Protein 7WJH (pdb70)

Secondary structure (DSSP, 8-state):
---HHHHHHHHHHHHHHHTT--GGGT-SPPP---S-TTSHHHHHHHHHHHHHHHHHHHHHHH------TTTHHHHHHHHHHHHHTT---HHHHHHHHHHHHHHHHHHHHTT-THHHHHHHHHHHHHIIIIIHHHHHHTTHHHHHHHHH-/-HHHHHHHHHHHHHHHH---SPP--

InterPro domains:
  IPR002475 Bcl2-like [PS50062] (90-190)
  IPR003093 Apoptosis regulator, Bcl-2 protein, BH4 [PF02180] (1-26)
  IPR003093 Apoptosis regulator, Bcl-2 protein, BH4 [PS50063] (5-24)
  IPR003093 Apoptosis regulator, Bcl-2 protein, BH4 [SM00265] (1-27)
  IPR004725 Apoptosis regulator, Bcl-2/ BclX [TIGR00865] (1-233)
  IPR013279 Apoptosis regulator, Bcl-X [PR01864] (1-16)
  IPR013279 Apoptosis regulator, Bcl-X [PR01864] (17-32)
  IPR013279 Apoptosis regulator, Bcl-X [PR01864] (80-96)
  IPR013279 Apoptosis regulator, Bcl-X [PR01864] (99-110)
  IPR013279 Apoptosis regulator, Bcl-X [PR01864] (118-129)
  IPR020717 Apoptosis regulator, Bcl-2, BH1 motif, conserved site [PS01080] (130-148)
  IPR020726 Apoptosis regulator, Bcl-2, BH2 motif, conserved site [PS01258] (181-192)
  IPR020728 Apoptosis regulator, Bcl-2, BH3 motif, conserved site [PS01259] (86-100)
  IPR020731 Apoptosis regulator, Bcl-2, BH4 motif, conserved site [PS01260] (4-24)
  IPR026298 Bcl-2 family [PR01862] (123-135)
  IPR026298 Bcl-2 family [PR01862] (136-164)
  IPR026298 Bcl-2 family [PR01862] (165-189)
  IPR026298 Bcl-2 family [PTHR11256] (2-211)
  IPR026298 Bcl-2 family [cd06845] (81-194)
  IPR036834 Bcl-2-like superfamily [G3DSA:1.10.437.10] (1-209)

Nearest PDB structures (foldseek):
  7wjh-assembly1_A  TM=1.007E+00  e=1.450E-22  Mus musculus
  4yj4-assembly1_A  TM=9.330E-01  e=4.863E-17  Mus musculus
  7xgf-assembly2_F  TM=9.303E-01  e=3.149E-16  Homo sapiens
  4qnq-assembly5_F  TM=9.295E-01  e=2.847E-16  Rattus norvegicus
  5vax-assembly2_B  TM=9.250E-01  e=3.243E-12  Homo sapiens

GO terms:
  GO:0043066 negative regulation of apoptotic process (P, IDA)
  GO:0005515 protein binding (F, IPI)
  GO:0043065 positive regulation of apoptotic process (P, IDA)
  GO:0031966 mitochondrial membrane (C, IDA)
  GO:0005739 mitochondrion (C, IDA)
  GO:0005741 mitochondrial outer membrane (C, IDA)
  GO:0005783 endoplasmic reticulum (C, IDA)
  GO:0005829 cytosol (C, IDA)
  GO:0016020 membrane (C, IDA)
  GO:0043524 negative regulation of neuron apoptotic process (P, IDA)
  GO:0009615 response to virus (P, IDA)
  GO:0046898 response to cycloheximide (P, IDA)
  GO:0008283 cell population proliferation (P, IDA)
  GO:0008284 positive regulation of cell population proliferation (P, IDA)
  GO:0071312 cellular response to alkaloid (P, IDA)
  GO:0001541 ovarian follicle development (P, IGI)
  GO:0001836 release of cytochrome c from mitochondria (P, IGI)
  GO:0043066 negative regulation of apoptotic process (P, IGI)
  GO:0043524 negative regulation of neuron apoptotic process (P, IGI)
  GO:0009566 fertilization (P, IGI)

Solvent-accessible surface area: 9286 Å² total; per-residue (Å²): 169,54,34,5,126,9,1,1,5,6,0,0,25,61,11,0,64,82,136,71,61,67,22,87,144,34,20,145,69,151,27,68,209,130,38,33,123,159,88,92,36,18,36,2,4,100,2,2,57,74,7,0,38,59,3,38,67,87,42,160,168,64,109,120,37,128,11,33,82,77,65,2,109,100,11,0,28,75,0,0,57,39,0,16,164,103,31,37,22,1,0,20,0,0,0,0,0,4,9,0,0,62,12,0,22,69,1,17,80,88,143,39,80,101,6,0,39,109,1,9,38,29,0,16,75,18,0,81,85,115,1,39,65,42,3,123,137,35,46,19,13,86,29,0,36,121,42,24,81,172,65,38,93,103,29,0,43,27,8,61,104,6,0,26,97,14,16,143,91,77,109,185,158,162

Sequence (174 aa):
SQSNRELVVDFLSYKLSQKGYSWSQFSDVEENRTEAPEETESAVKQALREAGDEFELRYRRAFQLHITPGTAYQSFEQVVNELFRDGVNWGRIVAFFSFGGALCVESVDKEMQVLVSRIASWMATYLNDHLEPWIQENGGWDTFVDLYGEIIHKLAMQLRHIGDNIDHRMVRED

Structure (mmCIF, N/CA/C/O backbone):
data_7WJH
#
_entry.id   7WJH
#
_cell.length_a   56.658
_cell.length_b   60.675
_cell.length_c   97.763
_cell.angle_alpha   90.00
_cell.angle_beta   90.00
_cell.angle_gamma   90.00
#
_symmetry.space_group_name_H-M   'C 2 2 21'
#
loop_
_entity.id
_entity.type
_entity.pdbx_description
1 polymer 'Bcl-2-like protein 1'
2 polymer 'Peroxisomal testis-specific protein 1'
3 non-polymer 'SULFATE ION'
4 non-polymer 'MAGNESIUM ION'
5 water water
#
loop_
_atom_site.group_PDB
_atom_site.id
_atom_site.type_symbol
_atom_site.label_atom_id
_atom_site.label_alt_id
_atom_site.label_comp_id
_atom_site.label_asym_id
_atom_site.label_entity_id
_atom_site.label_seq_id
_atom_site.pdbx_PDB_ins_code
_atom_site.Cartn_x
_atom_site.Cartn_y
_atom_site.Cartn_z
_atom_site.occupancy
_atom_site.B_iso_or_equiv
_atom_site.auth_seq_id
_atom_site.auth_comp_id
_atom_site.auth_asym_id
_atom_site.auth_atom_id
_atom_site.pdbx_PDB_model_num
ATOM 1 N N . SER A 1 5 ? -31.905 -3.229 -2.639 1.00 24.06 2 SER A N 1
ATOM 2 C CA . SER A 1 5 ? -30.663 -3.847 -2.180 1.00 21.70 2 SER A CA 1
ATOM 3 C C . SER A 1 5 ? -30.172 -3.212 -0.875 1.00 22.42 2 SER A C 1
ATOM 4 O O . SER A 1 5 ? -30.234 -1.995 -0.710 1.00 23.79 2 SER A O 1
ATOM 7 N N . GLN A 1 6 ? -29.671 -4.028 0.044 1.00 16.36 3 GLN A N 1
ATOM 8 C CA . GLN A 1 6 ? -29.287 -3.505 1.350 1.00 15.08 3 GLN A CA 1
ATOM 9 C C . GLN A 1 6 ? -27.916 -2.853 1.246 1.00 15.72 3 GLN A C 1
ATOM 10 O O . GLN A 1 6 ? -26.979 -3.451 0.705 1.00 16.79 3 GLN A O 1
ATOM 16 N N . SER A 1 7 ? -27.812 -1.625 1.754 1.00 12.15 4 SER A N 1
ATOM 17 C CA . SER A 1 7 ? -26.525 -0.947 1.864 1.00 11.19 4 SER A CA 1
ATOM 18 C C . SER A 1 7 ? -25.695 -1.533 3.001 1.00 11.48 4 SER A C 1
ATOM 19 O O . SER A 1 7 ? -26.144 -1.583 4.151 1.00 13.62 4 SER A O 1
ATOM 22 N N . ASN A 1 8 ? -24.466 -1.944 2.686 1.00 11.55 5 ASN A N 1
ATOM 23 C CA . ASN A 1 8 ? -23.570 -2.380 3.753 1.00 9.73 5 ASN A CA 1
ATOM 24 C C . ASN A 1 8 ? -22.974 -1.197 4.512 1.00 11.17 5 ASN A C 1
ATOM 25 O O . ASN A 1 8 ? -22.757 -1.284 5.731 1.00 12.15 5 ASN A O 1
ATOM 30 N N . ARG A 1 9 ? -22.692 -0.093 3.813 1.00 9.95 6 ARG A N 1
ATOM 31 C CA . ARG A 1 9 ? -22.339 1.166 4.475 1.00 10.16 6 ARG A CA 1
ATOM 32 C C . ARG A 1 9 ? -23.308 1.510 5.607 1.00 11.66 6 ARG A C 1
ATOM 33 O O . ARG A 1 9 ? -22.896 1.844 6.731 1.00 11.78 6 ARG A O 1
ATOM 41 N N . GLU A 1 10 ? -24.607 1.440 5.317 1.00 10.76 7 GLU A N 1
ATOM 42 C CA . GLU A 1 10 ? -25.606 1.850 6.289 1.00 11.10 7 GLU A CA 1
ATOM 43 C C . GLU A 1 10 ? -25.530 0.984 7.543 1.00 12.30 7 GLU A C 1
ATOM 44 O O . GLU A 1 10 ? -25.672 1.488 8.664 1.00 12.36 7 GLU A O 1
ATOM 50 N N . LEU A 1 11 ? -25.285 -0.320 7.371 1.00 9.41 8 LEU A N 1
ATOM 51 C CA . LEU A 1 11 ? -25.181 -1.204 8.529 1.00 12.06 8 LEU A CA 1
ATOM 52 C C . LEU A 1 11 ? -23.912 -0.927 9.325 1.00 13.95 8 LEU A C 1
ATOM 53 O O . LEU A 1 11 ? -23.937 -0.948 10.563 1.00 12.51 8 LEU A O 1
ATOM 58 N N . VAL A 1 12 ? -22.795 -0.663 8.635 1.00 11.02 9 VAL A N 1
ATOM 59 C CA . VAL A 1 12 ? -21.553 -0.318 9.334 1.00 11.83 9 VAL A CA 1
ATOM 60 C C . VAL A 1 12 ? -21.733 0.958 10.150 1.00 12.25 9 VAL A C 1
ATOM 61 O O . VAL A 1 12 ? -21.364 1.030 11.333 1.00 9.91 9 VAL A O 1
ATOM 65 N N . VAL A 1 13 ? -22.274 1.995 9.513 1.00 12.22 10 VAL A N 1
ATOM 66 C CA . VAL A 1 13 ? -22.464 3.270 10.198 1.00 10.13 10 VAL A CA 1
ATOM 67 C C . VAL A 1 13 ? -23.386 3.090 11.399 1.00 12.03 10 VAL A C 1
ATOM 68 O O . VAL A 1 13 ? -23.115 3.615 12.484 1.00 12.36 10 VAL A O 1
ATOM 72 N N . ASP A 1 14 ? -24.469 2.323 11.235 1.00 10.70 11 ASP A N 1
ATOM 73 C CA . ASP A 1 14 ? -25.407 2.136 12.339 1.00 11.49 11 ASP A CA 1
ATOM 74 C C . ASP A 1 14 ? -24.748 1.408 13.497 1.00 10.54 11 ASP A C 1
ATOM 75 O O . ASP A 1 14 ? -24.886 1.797 14.664 1.00 12.87 11 ASP A O 1
ATOM 80 N N . PHE A 1 15 ? -24.036 0.326 13.189 1.00 10.34 12 PHE A N 1
ATOM 81 C CA . PHE A 1 15 ? -23.437 -0.480 14.240 1.00 9.76 12 PHE A CA 1
ATOM 82 C C . PHE A 1 15 ? -22.346 0.298 14.961 1.00 10.57 12 PHE A C 1
ATOM 83 O O . PHE A 1 15 ? -22.278 0.293 16.200 1.00 10.67 12 PHE A O 1
ATOM 91 N N . LEU A 1 16 ? -21.463 0.964 14.202 1.00 10.52 13 LEU A N 1
ATOM 92 C CA . LEU A 1 16 ? -20.391 1.721 14.846 1.00 12.14 13 LEU A CA 1
ATOM 93 C C . LEU A 1 16 ? -20.953 2.914 15.616 1.00 10.41 13 LEU A C 1
ATOM 94 O O . LEU A 1 16 ? -20.433 3.274 16.682 1.00 12.91 13 LEU A O 1
ATOM 99 N N . SER A 1 17 ? -22.006 3.549 15.091 1.00 12.21 14 SER A N 1
ATOM 100 C CA . SER A 1 17 ? -22.683 4.609 15.841 1.00 14.19 14 SER A CA 1
ATOM 101 C C . SER A 1 17 ? -23.179 4.090 17.186 1.00 13.41 14 SER A C 1
ATOM 102 O O . SER A 1 17 ? -23.017 4.753 18.218 1.00 12.59 14 SER A O 1
ATOM 105 N N . TYR A 1 18 ? -23.771 2.895 17.185 1.00 11.81 15 TYR A N 1
ATOM 106 C CA . TYR A 1 18 ? -24.286 2.288 18.411 1.00 10.64 15 TYR A CA 1
ATOM 107 C C . TYR A 1 18 ? -23.160 2.015 19.400 1.00 14.48 15 TYR A C 1
ATOM 108 O O . TYR A 1 18 ? -23.246 2.386 20.576 1.00 14.27 15 TYR A O 1
ATOM 117 N N . LYS A 1 19 ? -22.082 1.371 18.934 1.00 12.31 16 LYS A N 1
ATOM 118 C CA . LYS A 1 19 ? -20.986 1.026 19.833 1.00 12.46 16 LYS A CA 1
ATOM 119 C C . LYS A 1 19 ? -20.296 2.266 20.376 1.00 14.62 16 LYS A C 1
ATOM 120 O O . LYS A 1 19 ? -19.895 2.299 21.548 1.00 16.46 16 LYS A O 1
ATOM 126 N N . LEU A 1 20 ? -20.128 3.289 19.538 1.00 11.79 17 LEU A N 1
ATOM 127 C CA . LEU A 1 20 ? -19.546 4.527 20.031 1.00 12.00 1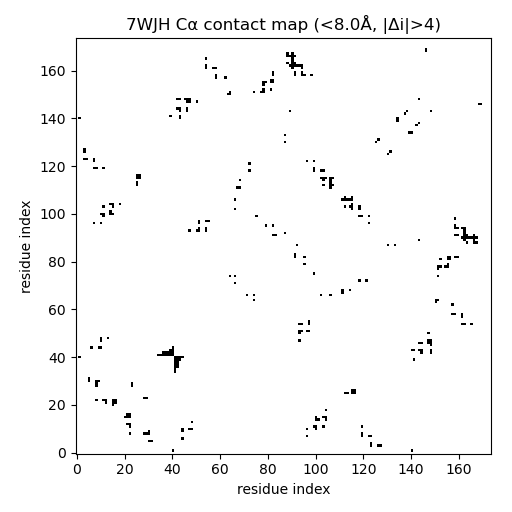7 LEU A CA 1
ATOM 128 C C . LEU A 1 20 ? -20.449 5.168 21.073 1.00 16.37 17 LEU A C 1
ATOM 129 O O . LEU A 1 20 ? -19.972 5.641 22.113 1.00 16.82 17 LEU A O 1
ATOM 134 N N . SER A 1 21 ? -21.761 5.176 20.817 1.00 15.35 18 SER A N 1
ATOM 135 C CA . SER A 1 21 ? -22.693 5.816 21.736 1.00 13.23 18 SER A CA 1
ATOM 136 C C . SER A 1 21 ? -22.706 5.124 23.091 1.00 17.69 18 SER A C 1
ATOM 137 O O . SER A 1 21 ? -22.893 5.785 24.123 1.00 17.64 18 SER A O 1
ATOM 140 N N . GLN A 1 22 ? -22.502 3.805 23.116 1.00 14.73 19 GLN A N 1
ATOM 141 C CA . GLN A 1 22 ? -22.457 3.088 24.388 1.00 19.41 19 GLN A CA 1
ATOM 142 C C . GLN A 1 22 ? -21.296 3.537 25.257 1.00 19.30 19 GLN A C 1
ATOM 143 O O . GLN A 1 22 ? -21.332 3.344 26.483 1.00 17.50 19 GLN A O 1
ATOM 149 N N . LYS A 1 23 ? -20.270 4.127 24.656 1.00 18.31 20 LYS A N 1
ATOM 150 C CA . LYS A 1 23 ? -19.125 4.644 25.392 1.00 18.15 20 LYS A CA 1
ATOM 151 C C . LYS A 1 23 ? -19.122 6.163 25.461 1.00 15.77 20 LYS A C 1
ATOM 152 O O . LYS A 1 23 ? -18.111 6.752 25.864 1.00 25.62 20 LYS A O 1
ATOM 158 N N . GLY A 1 24 ? -20.221 6.807 25.079 1.00 17.03 21 GLY A N 1
ATOM 159 C CA . GLY A 1 24 ? -20.371 8.241 25.216 1.00 18.98 21 GLY A CA 1
ATOM 160 C C . GLY A 1 24 ? -19.899 9.069 24.044 1.00 20.87 21 GLY A C 1
ATOM 161 O O . GLY A 1 24 ? -19.866 10.300 24.155 1.00 21.19 21 GLY A O 1
ATOM 162 N N . TYR A 1 25 ? -19.541 8.439 22.931 1.00 16.25 22 TYR A N 1
ATOM 163 C CA . TYR A 1 25 ? -19.056 9.117 21.738 1.00 17.11 22 TYR A CA 1
ATOM 164 C C . TYR A 1 25 ? -20.140 9.175 20.665 1.00 21.31 22 TYR A C 1
ATOM 165 O O . TYR A 1 25 ? -21.087 8.388 20.662 1.00 18.76 22 TYR A O 1
ATOM 174 N N . SER A 1 26 ? -19.982 10.108 19.731 1.00 17.64 23 SER A N 1
ATOM 175 C CA . SER A 1 26 ? -20.939 10.281 18.640 1.00 16.34 23 SER A CA 1
ATOM 176 C C . SER A 1 26 ? -20.256 10.074 17.297 1.00 13.63 23 SER A C 1
ATOM 177 O O . SER A 1 26 ? -19.254 10.729 17.002 1.00 13.32 23 SER A O 1
ATOM 180 N N . TRP A 1 27 ? -20.849 9.216 16.457 1.00 13.82 24 TRP A N 1
ATOM 181 C CA . TRP A 1 27 ? -20.307 8.966 15.125 1.00 15.64 24 TRP A CA 1
ATOM 182 C C . TRP A 1 27 ? -20.039 10.263 14.372 1.00 12.99 24 TRP A C 1
ATOM 183 O O . TRP A 1 27 ? -18.989 10.410 13.729 1.00 13.63 24 TRP A O 1
ATOM 194 N N . SER A 1 28 ? -20.963 11.225 14.466 1.00 16.36 25 SER A N 1
ATOM 195 C CA . SER A 1 28 ? -20.860 12.455 13.688 1.00 14.37 25 SER A CA 1
ATOM 196 C C . SER A 1 28 ? -19.622 13.261 14.037 1.00 15.35 25 SER A C 1
ATOM 197 O O . SER A 1 28 ? -19.221 14.129 13.252 1.00 14.94 25 SER A O 1
ATOM 200 N N . GLN A 1 29 ? -19.010 13.000 15.198 1.00 14.28 26 GLN A N 1
ATOM 201 C CA . GLN A 1 29 ? -17.747 13.643 15.537 1.00 15.42 26 GLN A CA 1
ATOM 202 C C . GLN A 1 29 ? -16.607 13.199 14.625 1.00 16.37 26 GLN A C 1
ATOM 203 O O . GLN A 1 29 ? -15.622 13.929 14.487 1.00 19.19 26 GLN A O 1
ATOM 209 N N . PHE A 1 30 ? -16.730 12.035 13.975 1.00 15.19 27 PHE A N 1
ATOM 210 C CA . PHE A 1 30 ? -15.608 11.400 13.295 1.00 14.13 27 PHE A CA 1
ATOM 211 C C . PHE A 1 30 ? -15.833 11.166 11.809 1.00 16.24 27 PHE A C 1
ATOM 212 O O . PHE A 1 30 ? -14.917 10.678 11.128 1.00 18.76 27 PHE A O 1
ATOM 220 N N . SER A 1 31 ? -17.011 11.491 11.291 1.00 15.88 28 SER A N 1
ATOM 221 C CA . SER A 1 31 ? -17.348 11.259 9.892 1.00 15.33 28 SER A CA 1
ATOM 222 C C . SER A 1 31 ? -18.511 12.166 9.530 1.00 18.14 28 SER A C 1
ATOM 223 O O . SER A 1 31 ? -19.352 12.479 10.376 1.00 18.44 28 SER A O 1
ATOM 226 N N . ASP A 1 32 ? -18.558 12.585 8.264 1.00 16.80 29 ASP A N 1
ATOM 227 C CA . ASP A 1 32 ? -19.700 13.333 7.773 1.00 18.26 29 ASP A CA 1
ATOM 228 C C . ASP A 1 32 ? -20.707 12.454 7.050 1.00 20.47 29 ASP A C 1
ATOM 229 O O . ASP A 1 32 ? -21.715 12.971 6.562 1.00 23.41 29 ASP A O 1
ATOM 234 N N . VAL A 1 33 ? -20.460 11.145 6.976 1.00 16.85 30 VAL A N 1
ATOM 235 C CA . VAL A 1 33 ? -21.457 10.225 6.443 1.00 14.95 30 VAL A CA 1
ATOM 236 C C . VAL A 1 33 ? -22.568 10.055 7.467 1.00 20.24 30 VAL A C 1
ATOM 237 O O . VAL A 1 33 ? -22.319 9.767 8.646 1.00 16.81 30 VAL A O 1
ATOM 241 N N . GLU A 1 34 ? -23.802 10.239 7.029 1.00 19.03 31 GLU A N 1
ATOM 242 C CA . GLU A 1 34 ? -24.925 10.110 7.936 1.00 20.86 31 GLU A CA 1
ATOM 243 C C . GLU A 1 34 ? -25.632 8.782 7.724 1.00 21.89 31 GLU A C 1
ATOM 244 O O . GLU A 1 34 ? -25.524 8.143 6.675 1.00 19.60 31 GLU A O 1
ATOM 250 N N . GLU A 1 35 ? -26.325 8.362 8.767 1.00 20.64 32 GLU A N 1
ATOM 251 C CA . GLU A 1 35 ? -27.182 7.198 8.753 1.00 21.74 32 GLU A CA 1
ATOM 252 C C . GLU A 1 35 ? -28.616 7.652 8.527 1.00 18.04 32 GLU A C 1
ATOM 253 O O . GLU A 1 35 ? -28.980 8.775 8.881 1.00 21.25 32 GLU A O 1
ATOM 259 N N . ASN A 1 36 ? -29.423 6.778 7.931 1.00 21.91 33 ASN A N 1
ATOM 260 C CA . ASN A 1 36 ? -30.863 7.014 7.841 1.00 23.84 33 ASN A CA 1
ATOM 261 C C . ASN A 1 36 ? -31.480 6.615 9.178 1.00 23.88 33 ASN A C 1
ATOM 262 O O . ASN A 1 36 ? -31.687 5.432 9.456 1.00 22.36 33 ASN A O 1
ATOM 267 N N . ARG A 1 37 ? -31.726 7.602 10.038 1.00 24.22 34 ARG A N 1
ATOM 268 C CA . ARG A 1 37 ? -32.243 7.352 11.375 1.00 25.12 34 ARG A CA 1
ATOM 269 C C . ARG A 1 37 ? -33.735 7.631 11.486 1.00 26.97 34 ARG A C 1
ATOM 270 O O . ARG A 1 37 ? -34.290 7.533 12.587 1.00 26.78 34 ARG A O 1
ATOM 278 N N . THR A 1 38 ? -34.392 7.977 10.376 1.00 25.74 35 THR A N 1
ATOM 279 C CA . THR A 1 38 ? -35.815 8.299 10.378 1.00 30.64 35 THR A CA 1
ATOM 280 C C . THR A 1 38 ? -36.689 7.184 9.817 1.00 34.78 35 THR A C 1
ATOM 281 O O . THR A 1 38 ? -37.919 7.276 9.913 1.00 27.37 35 THR A O 1
ATOM 285 N N . GLU A 1 39 ? -36.099 6.149 9.223 1.00 31.71 36 GLU A N 1
ATOM 286 C CA . GLU A 1 39 ? -36.901 5.105 8.600 1.00 28.64 36 GLU A CA 1
ATOM 287 C C . GLU A 1 39 ? -37.785 4.420 9.637 1.00 33.00 36 GLU A C 1
ATOM 288 O O . GLU A 1 39 ? -37.436 4.324 10.817 1.00 35.38 36 GLU A O 1
ATOM 294 N N . ALA A 1 40 ? -38.946 3.945 9.186 1.00 35.19 37 ALA A N 1
ATOM 295 C CA . ALA A 1 40 ? -39.921 3.364 10.096 1.00 34.82 37 ALA A CA 1
ATOM 296 C C . ALA A 1 40 ? -39.369 2.100 10.758 1.00 40.03 37 ALA A C 1
ATOM 297 O O . ALA A 1 40 ? -38.605 1.352 10.142 1.00 38.03 37 ALA A O 1
ATOM 299 N N . PRO A 1 41 ? -39.736 1.847 12.019 1.00 42.39 38 PRO A N 1
ATOM 300 C CA . PRO A 1 41 ? -39.308 0.599 12.674 1.00 45.31 38 PRO A CA 1
ATOM 301 C C . PRO A 1 41 ? -39.756 -0.647 11.941 1.00 42.59 38 PRO A C 1
ATOM 302 O O . PRO A 1 41 ? -39.080 -1.680 12.014 1.00 41.79 38 PRO A O 1
ATOM 306 N N . GLU A 1 42 ? -40.885 -0.574 11.235 1.00 47.05 39 GLU A N 1
ATOM 307 C CA . GLU A 1 42 ? -41.428 -1.692 10.475 1.00 43.06 39 GLU A CA 1
ATOM 308 C C . GLU A 1 42 ? -40.639 -1.986 9.207 1.00 38.71 39 GLU A C 1
ATOM 309 O O . GLU A 1 42 ? -40.881 -3.023 8.580 1.00 39.50 39 GLU A O 1
ATOM 315 N N . GLU A 1 43 ? -39.724 -1.106 8.804 1.00 36.54 40 GLU A N 1
ATOM 316 C CA . GLU A 1 43 ? -38.946 -1.342 7.593 1.00 39.73 40 GLU A CA 1
ATOM 317 C C . GLU A 1 43 ? -37.928 -2.454 7.825 1.00 30.14 40 GLU A C 1
ATOM 318 O O . GLU A 1 43 ? -37.425 -2.643 8.935 1.00 26.57 40 GLU A O 1
ATOM 324 N N . THR A 1 44 ? -37.616 -3.190 6.755 1.00 28.50 41 THR A N 1
ATOM 325 C CA . THR A 1 44 ? -36.702 -4.319 6.903 1.00 26.91 41 THR A CA 1
ATOM 326 C C . THR A 1 44 ? -35.312 -3.849 7.308 1.00 25.67 41 THR A C 1
ATOM 327 O O . THR A 1 44 ? -34.630 -4.515 8.096 1.00 23.95 41 THR A O 1
ATOM 331 N N . GLU A 1 45 ? -34.876 -2.701 6.785 1.00 22.72 42 GLU A N 1
ATOM 332 C CA . GLU A 1 45 ? -33.558 -2.191 7.144 1.00 20.16 42 GLU A CA 1
ATOM 333 C C . GLU A 1 45 ? -33.473 -1.870 8.630 1.00 21.78 42 GLU A C 1
ATOM 334 O O . GLU A 1 45 ? -32.452 -2.139 9.276 1.00 18.66 42 GLU A O 1
ATOM 340 N N . SER A 1 46 ? -34.533 -1.294 9.194 1.00 20.70 84 SER A N 1
ATOM 341 C CA . SER A 1 46 ? -34.529 -1.020 10.628 1.00 19.56 84 SER A CA 1
ATOM 342 C C . SER A 1 46 ? -34.439 -2.314 11.419 1.00 16.20 84 SER A C 1
ATOM 343 O O . SER A 1 46 ? -33.761 -2.377 12.450 1.00 16.98 84 SER A O 1
ATOM 346 N N . ALA A 1 47 ? -35.124 -3.359 10.940 1.00 17.76 85 ALA A N 1
ATOM 347 C CA . ALA A 1 47 ? -35.081 -4.656 11.599 1.00 17.26 85 ALA A CA 1
ATOM 348 C C . ALA A 1 47 ? -33.688 -5.270 11.522 1.00 15.25 85 ALA A C 1
ATOM 349 O O . ALA A 1 47 ? -33.217 -5.861 12.505 1.00 15.20 85 ALA A O 1
ATOM 351 N N . VAL A 1 48 ? -33.021 -5.144 10.365 1.00 16.10 86 VAL A N 1
ATOM 352 C CA . VAL A 1 48 ? -31.638 -5.612 10.241 1.00 12.92 86 VAL A CA 1
ATOM 353 C C . VAL A 1 48 ? -30.742 -4.875 11.224 1.00 13.16 86 VAL A C 1
ATOM 354 O O . VAL A 1 48 ? -29.939 -5.485 11.938 1.00 13.13 86 VAL A O 1
ATOM 358 N N . LYS A 1 49 ? -30.850 -3.544 11.260 1.00 12.63 87 LYS A N 1
ATOM 359 C CA . LYS A 1 49 ? -29.995 -2.763 12.150 1.00 12.13 87 LYS A CA 1
ATOM 360 C C . LYS A 1 49 ? -30.185 -3.182 13.596 1.00 13.11 87 LYS A C 1
ATOM 361 O O . LYS A 1 49 ? -29.212 -3.349 14.344 1.00 13.36 87 LYS A O 1
ATOM 367 N N . GLN A 1 50 ? -31.441 -3.357 14.008 1.00 12.84 88 GLN A N 1
ATOM 368 C CA . GLN A 1 50 ? -31.712 -3.713 15.398 1.00 15.91 88 GLN A CA 1
ATOM 369 C C . GLN A 1 50 ? -31.186 -5.100 15.719 1.00 14.66 88 GLN A C 1
ATOM 370 O O . GLN A 1 50 ? -30.586 -5.315 16.784 1.00 14.10 88 GLN A O 1
ATOM 376 N N . ALA A 1 51 ? -31.380 -6.045 14.797 1.00 14.07 89 ALA A N 1
ATOM 377 C CA . ALA A 1 51 ? -30.857 -7.392 14.995 1.00 13.07 89 ALA A CA 1
ATOM 378 C C . ALA A 1 51 ? -29.341 -7.383 15.114 1.00 16.14 89 ALA A C 1
ATOM 379 O O . ALA A 1 51 ? -28.775 -8.087 15.961 1.00 14.69 89 ALA A O 1
ATOM 381 N N . LEU A 1 52 ? -28.661 -6.576 14.293 1.00 13.77 90 LEU A N 1
ATOM 382 C CA . LEU A 1 52 ? -27.205 -6.531 14.369 1.00 14.29 90 LEU A CA 1
ATOM 383 C C . LEU A 1 52 ? -26.726 -5.864 15.665 1.00 11.98 90 LEU A C 1
ATOM 384 O O . LEU A 1 52 ? -25.756 -6.323 16.278 1.00 12.74 90 LEU A O 1
ATOM 389 N N . ARG A 1 53 ? -27.392 -4.793 16.108 1.00 10.98 91 ARG A N 1
ATOM 390 C CA . ARG A 1 53 ? -27.013 -4.162 17.373 1.00 13.23 91 ARG A CA 1
ATOM 391 C C . ARG A 1 53 ? -27.115 -5.161 18.516 1.00 12.75 91 ARG A C 1
ATOM 392 O O . ARG A 1 53 ? -26.188 -5.310 19.325 1.00 14.48 91 ARG A O 1
ATOM 400 N N . GLU A 1 54 ? -28.252 -5.850 18.608 1.00 14.56 92 GLU A N 1
ATOM 401 C CA . GLU A 1 54 ? -28.419 -6.781 19.716 1.00 15.62 92 GLU A CA 1
ATOM 402 C C . GLU A 1 54 ? -27.468 -7.965 19.584 1.00 15.01 92 GLU A C 1
ATOM 403 O O . GLU A 1 54 ? -26.927 -8.441 20.590 1.00 14.78 92 GLU A O 1
ATOM 409 N N . ALA A 1 55 ? -27.247 -8.459 18.359 1.00 13.47 93 ALA A N 1
ATOM 410 C CA . ALA A 1 55 ? -26.320 -9.584 18.205 1.00 11.43 93 ALA A CA 1
ATOM 411 C C . ALA A 1 55 ? -24.907 -9.190 18.618 1.00 14.33 93 ALA A C 1
ATOM 412 O O . ALA A 1 55 ? -24.186 -9.985 19.241 1.00 12.79 93 ALA A O 1
ATOM 414 N N . GLY A 1 56 ? -24.503 -7.952 18.305 1.00 12.53 94 GLY A N 1
ATOM 415 C CA . GLY A 1 56 ? -23.212 -7.467 18.773 1.00 13.89 94 GLY A CA 1
ATOM 416 C C . GLY A 1 56 ? -23.110 -7.427 20.290 1.00 12.72 94 GLY A C 1
ATOM 417 O O . GLY A 1 56 ? -22.107 -7.848 20.870 1.00 11.94 94 GLY A O 1
ATOM 418 N N . ASP A 1 57 ? -24.148 -6.913 20.953 1.00 11.66 95 ASP A N 1
ATOM 419 C CA . ASP A 1 57 ? -24.162 -6.907 22.415 1.00 14.36 95 ASP A CA 1
ATOM 420 C C . ASP A 1 57 ? -24.013 -8.321 22.964 1.00 14.23 95 ASP A C 1
ATOM 421 O O . ASP A 1 57 ? -23.204 -8.569 23.868 1.00 14.43 95 ASP A O 1
ATOM 426 N N . GLU A 1 58 ? -24.757 -9.275 22.391 1.00 14.38 96 GLU A N 1
ATOM 427 C CA . GLU A 1 58 ? -24.705 -10.646 22.894 1.00 17.11 96 GLU A CA 1
ATOM 428 C C . GLU A 1 58 ? -23.354 -11.2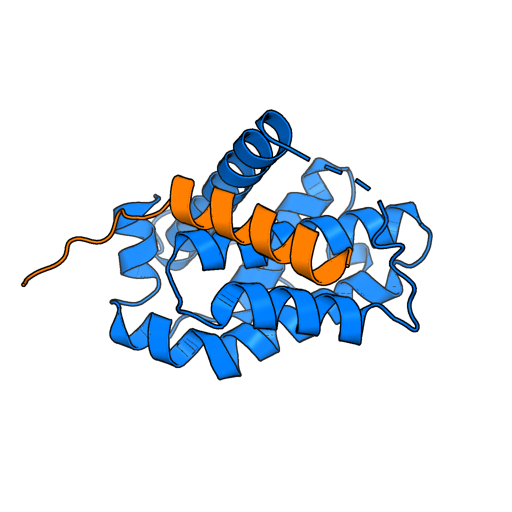93 22.598 1.00 15.37 96 GLU A C 1
ATOM 429 O O . GLU A 1 58 ? -22.806 -12.016 23.442 1.00 15.31 96 GLU A O 1
ATOM 435 N N . PHE A 1 59 ? -22.792 -11.024 21.418 1.00 14.13 97 PHE A N 1
ATOM 436 C CA . PHE A 1 59 ? -21.460 -11.524 21.084 1.00 11.41 97 PHE A CA 1
ATOM 437 C C . PHE A 1 59 ? -20.425 -11.014 22.078 1.00 14.63 97 PHE A C 1
ATOM 438 O O . PHE A 1 59 ? -19.597 -11.783 22.591 1.00 14.37 97 PHE A O 1
ATOM 446 N N . GLU A 1 60 ? -20.437 -9.703 22.339 1.00 12.11 98 GLU A N 1
ATOM 447 C CA . GLU A 1 60 ? -19.445 -9.106 23.224 1.00 16.10 98 GLU A CA 1
ATOM 448 C C . GLU A 1 60 ? -19.566 -9.642 24.644 1.00 17.06 98 GLU A C 1
ATOM 449 O O . GLU A 1 60 ? -18.550 -9.886 25.306 1.00 16.39 98 GLU A O 1
ATOM 455 N N . LEU A 1 61 ? -20.797 -9.874 25.112 1.00 15.58 99 LEU A N 1
ATOM 456 C CA . LEU A 1 61 ? -20.990 -10.486 26.426 1.00 16.81 99 LEU A CA 1
ATOM 457 C C . LEU A 1 61 ? -20.385 -11.883 26.476 1.00 15.32 99 LEU A C 1
ATOM 458 O O . LEU A 1 61 ? -19.663 -12.228 27.419 1.00 18.08 99 LEU A O 1
ATOM 463 N N . ARG A 1 62 ? -20.674 -12.704 25.469 1.00 17.15 100 ARG A N 1
ATOM 464 C CA . ARG A 1 62 ? -20.163 -14.069 25.490 1.00 15.15 100 ARG A CA 1
ATOM 465 C C . ARG A 1 62 ? -18.655 -14.097 25.307 1.00 18.34 100 ARG A C 1
ATOM 466 O O . ARG A 1 62 ? -17.972 -14.938 25.909 1.00 14.59 100 ARG A O 1
ATOM 474 N N . TYR A 1 63 ? -18.121 -13.176 24.503 1.00 12.63 101 TYR A N 1
ATOM 475 C CA . TYR A 1 63 ? -16.676 -13.105 24.331 1.00 15.88 101 TYR A CA 1
ATOM 476 C C . TYR A 1 63 ? -15.999 -12.757 25.648 1.00 17.76 101 TYR A C 1
ATOM 477 O O . TYR A 1 63 ? -15.000 -13.379 26.032 1.00 18.05 101 TYR A O 1
ATOM 486 N N . ARG A 1 64 ? -16.543 -11.764 26.356 1.00 15.38 102 ARG A N 1
ATOM 487 C CA . ARG A 1 64 ? -15.976 -11.346 27.637 1.00 19.01 102 ARG A CA 1
ATOM 488 C C . ARG A 1 64 ? -15.984 -12.476 28.658 1.00 18.43 102 ARG A C 1
ATOM 489 O O . ARG A 1 64 ? -15.080 -12.549 29.499 1.00 22.40 102 ARG A O 1
ATOM 497 N N . ARG A 1 65 ? -16.991 -13.355 28.621 1.00 15.75 103 ARG A N 1
ATOM 498 C CA . ARG A 1 65 ? -17.048 -14.433 29.606 1.00 20.10 103 ARG A CA 1
ATOM 499 C C . ARG A 1 65 ? -15.939 -15.454 29.392 1.00 27.00 103 ARG A C 1
ATOM 500 O O . ARG A 1 65 ? -15.439 -16.044 30.358 1.00 23.18 103 ARG A O 1
ATOM 508 N N . ALA A 1 66 ? -15.572 -15.707 28.139 1.00 17.56 104 ALA A N 1
ATOM 509 C CA . ALA A 1 66 ? -14.590 -16.735 27.823 1.00 19.78 104 ALA A CA 1
ATOM 510 C C . ALA A 1 66 ? -13.172 -16.196 27.721 1.00 23.02 104 ALA A C 1
ATOM 511 O O . ALA A 1 66 ? -12.221 -16.917 28.052 1.00 24.12 104 ALA A O 1
ATOM 513 N N . PHE A 1 67 ? -13.005 -14.954 27.275 1.00 19.92 105 PHE A N 1
ATOM 514 C CA . PHE A 1 67 ? -11.682 -14.413 26.984 1.00 17.99 105 PHE A CA 1
ATOM 515 C C . PHE A 1 67 ? -11.474 -13.041 27.605 1.00 22.51 105 PHE A C 1
ATOM 516 O O . PHE A 1 67 ? -10.328 -12.571 27.671 1.00 35.19 105 PHE A O 1
ATOM 524 N N . GLN A 1 73 ? -2.766 -6.219 23.807 1.00 42.89 111 GLN A N 1
ATOM 525 C CA . GLN A 1 73 ? -1.854 -7.111 23.098 1.00 47.58 111 GLN A CA 1
ATOM 526 C C . GLN A 1 73 ? -1.790 -6.765 21.615 1.00 46.86 111 GLN A C 1
ATOM 527 O O . GLN A 1 73 ? -0.711 -6.746 21.020 1.00 50.79 111 GLN A O 1
ATOM 529 N N . LEU A 1 74 ? -2.956 -6.491 21.021 1.00 47.07 112 LEU A N 1
ATOM 530 C CA . LEU A 1 74 ? -2.997 -6.136 19.607 1.00 40.85 112 LEU A CA 1
ATOM 531 C C . LEU A 1 74 ? -2.226 -4.851 19.334 1.00 38.87 112 LEU A C 1
ATOM 532 O O . LEU A 1 74 ? -1.613 -4.711 18.269 1.00 41.95 112 LEU A O 1
ATOM 537 N N . HIS A 1 75 ? -2.226 -3.924 20.292 1.00 43.87 113 HIS A N 1
ATOM 538 C CA . HIS A 1 75 ? -1.518 -2.647 20.209 1.00 45.05 113 HIS A CA 1
ATOM 539 C C . HIS A 1 75 ? -1.761 -1.971 18.859 1.00 34.04 113 HIS A C 1
ATOM 540 O O . HIS A 1 75 ? -0.862 -1.817 18.031 1.00 37.24 113 HIS A O 1
ATOM 547 N N . ILE A 1 76 ? -3.022 -1.588 18.653 1.00 29.13 114 ILE A N 1
ATOM 548 C CA . ILE A 1 76 ? -3.374 -0.892 17.423 1.00 25.94 114 ILE A CA 1
ATOM 549 C C . ILE A 1 76 ? -2.611 0.420 17.360 1.00 23.74 114 ILE A C 1
ATOM 550 O O . ILE A 1 76 ? -2.493 1.148 18.357 1.00 24.22 114 ILE A O 1
ATOM 555 N N . THR A 1 77 ? -2.042 0.697 16.198 1.00 20.66 115 THR A N 1
ATOM 556 C CA . THR A 1 77 ? -1.407 1.959 15.869 1.00 19.47 115 THR A CA 1
ATOM 557 C C . THR A 1 77 ? -1.877 2.354 14.487 1.00 20.49 115 THR A C 1
ATOM 558 O O . THR A 1 77 ? -2.281 1.496 13.700 1.00 19.06 115 THR A O 1
ATOM 562 N N . PRO A 1 78 ? -1.842 3.642 14.154 1.00 21.33 116 PRO A N 1
ATOM 563 C CA . PRO A 1 78 ? -2.259 4.045 12.805 1.00 17.84 116 PRO A CA 1
ATOM 564 C C . PRO A 1 78 ? -1.430 3.404 11.707 1.00 20.78 116 PRO A C 1
ATOM 565 O O . PRO A 1 78 ? -1.957 3.170 10.611 1.00 20.38 116 PRO A O 1
ATOM 569 N N . GLY A 1 79 ? -0.162 3.076 11.983 1.00 19.96 117 GLY A N 1
ATOM 570 C CA . GLY A 1 79 ? 0.686 2.433 11.000 1.00 23.00 117 GLY A CA 1
ATOM 571 C C . GLY A 1 79 ? 0.471 0.943 10.849 1.00 23.81 117 GLY A C 1
ATOM 572 O O . GLY A 1 79 ? 0.871 0.381 9.825 1.00 25.14 117 GLY A O 1
ATOM 573 N N . THR A 1 80 ? -0.146 0.288 11.836 1.00 17.83 118 THR A N 1
ATOM 574 C CA . THR A 1 80 ? -0.375 -1.148 11.767 1.00 20.22 118 THR A CA 1
ATOM 575 C C . THR A 1 80 ? -1.847 -1.527 11.707 1.00 21.26 118 THR A C 1
ATOM 576 O O . THR A 1 80 ? -2.148 -2.704 11.497 1.00 17.43 118 THR A O 1
ATOM 580 N N . ALA A 1 81 ? -2.760 -0.563 11.843 1.00 19.80 119 ALA A N 1
ATOM 581 C CA . ALA A 1 81 ? -4.177 -0.885 12.024 1.00 15.28 119 ALA A CA 1
ATOM 582 C C . ALA A 1 81 ? -4.764 -1.613 10.816 1.00 16.52 119 ALA A C 1
ATOM 583 O O . ALA A 1 81 ? -5.545 -2.559 10.981 1.00 15.73 119 ALA A O 1
ATOM 585 N N . TYR A 1 82 ? -4.419 -1.178 9.594 1.00 14.74 120 TYR A N 1
ATOM 586 C CA . TYR A 1 82 ? -4.974 -1.814 8.397 1.00 17.09 120 TYR A CA 1
ATOM 587 C C . TYR A 1 82 ? -4.573 -3.285 8.306 1.00 16.92 120 TYR A C 1
ATOM 588 O O . TYR A 1 82 ? -5.428 -4.161 8.120 1.00 16.94 120 TYR A O 1
ATOM 597 N N . GLN A 1 83 ? -3.274 -3.585 8.442 1.00 17.11 121 GLN A N 1
ATOM 598 C CA . GLN A 1 83 ? -2.835 -4.978 8.394 1.00 17.36 121 GLN A CA 1
ATOM 599 C C . GLN A 1 83 ? -3.413 -5.803 9.535 1.00 16.59 121 GLN A C 1
ATOM 600 O O . GLN A 1 83 ? -3.777 -6.967 9.337 1.00 18.94 121 GLN A O 1
ATOM 606 N N . SER A 1 84 ? -3.453 -5.248 10.749 1.00 17.02 122 SER A N 1
ATOM 607 C CA . SER A 1 84 ? -4.021 -5.999 11.865 1.00 19.68 122 SER A CA 1
ATOM 608 C C . SER A 1 84 ? -5.502 -6.279 11.639 1.00 17.40 122 SER A C 1
ATOM 609 O O . SER A 1 84 ? -5.975 -7.395 11.888 1.00 17.36 122 SER A O 1
ATOM 612 N N . PHE A 1 85 ? -6.253 -5.279 11.168 1.00 15.43 123 PHE A N 1
ATOM 613 C CA . PHE A 1 85 ? -7.660 -5.508 10.853 1.00 15.62 123 PHE A CA 1
ATOM 614 C C . PHE A 1 85 ? -7.815 -6.555 9.756 1.00 15.24 123 PHE A C 1
ATOM 615 O O . PHE A 1 85 ? -8.579 -7.515 9.901 1.00 14.53 123 PHE A O 1
ATOM 623 N N . GLU A 1 86 ? -7.111 -6.376 8.631 1.00 14.02 124 GLU A N 1
ATOM 624 C CA . GLU A 1 86 ? -7.318 -7.286 7.509 1.00 14.73 124 GLU A CA 1
ATOM 625 C C . GLU A 1 86 ? -6.850 -8.704 7.829 1.00 14.96 124 GLU A C 1
ATOM 626 O O . GLU A 1 86 ? -7.492 -9.678 7.417 1.00 15.86 124 GLU A O 1
ATOM 632 N N . GLN A 1 87 ? -5.742 -8.850 8.562 1.00 14.17 125 GLN A N 1
ATOM 633 C CA . GLN A 1 87 ? -5.259 -10.196 8.861 1.00 13.63 125 GLN A CA 1
ATOM 634 C C . GLN A 1 87 ? -6.190 -10.937 9.822 1.00 14.88 125 GLN A C 1
ATOM 635 O O . GLN A 1 87 ? -6.437 -12.135 9.645 1.00 15.01 125 GLN A O 1
ATOM 641 N N . VAL A 1 88 ? -6.721 -10.250 10.836 1.00 13.23 126 VAL A N 1
ATOM 642 C CA . VAL A 1 88 ? -7.681 -10.901 11.730 1.00 16.97 126 VAL A CA 1
ATOM 643 C C . VAL A 1 88 ? -8.923 -11.309 10.947 1.00 13.26 126 VAL A C 1
ATOM 644 O O . VAL A 1 88 ? -9.399 -12.448 11.045 1.00 15.11 126 VAL A O 1
ATOM 648 N N . VAL A 1 89 ? -9.448 -10.392 10.132 1.00 14.80 127 VAL A N 1
ATOM 649 C CA . VAL A 1 89 ? -10.653 -10.693 9.361 1.00 13.91 127 VAL A CA 1
ATOM 650 C C . VAL A 1 89 ? -10.394 -11.828 8.371 1.00 14.89 127 VAL A C 1
ATOM 651 O O . VAL A 1 89 ? -11.233 -12.725 8.198 1.00 14.21 127 VAL A O 1
ATOM 655 N N . ASN A 1 90 ? -9.226 -11.826 7.719 1.00 14.08 128 ASN A N 1
ATOM 656 C CA . ASN A 1 90 ? -8.902 -12.927 6.809 1.00 18.74 128 ASN A CA 1
ATOM 657 C C . ASN A 1 90 ? -8.900 -14.272 7.532 1.00 15.92 128 ASN A C 1
ATOM 658 O O . ASN A 1 90 ? -9.450 -15.257 7.022 1.00 17.93 128 ASN A O 1
ATOM 663 N N . GLU A 1 91 ? -8.275 -14.341 8.712 1.00 14.81 129 GLU A N 1
ATOM 664 C CA . GLU A 1 91 ? -8.251 -15.603 9.454 1.00 15.78 129 GLU A CA 1
ATOM 665 C C . GLU A 1 91 ? -9.641 -15.980 9.948 1.00 16.04 129 GLU A C 1
ATOM 666 O O . GLU A 1 91 ? -10.013 -17.161 9.941 1.00 16.69 129 GLU A O 1
ATOM 672 N N . LEU A 1 92 ? -10.421 -14.987 10.386 1.00 16.77 130 LEU A N 1
ATOM 673 C CA . LEU A 1 92 ? -11.795 -15.236 10.812 1.00 14.69 130 LEU A CA 1
ATOM 674 C C . LEU A 1 92 ? -12.598 -15.987 9.754 1.00 15.04 130 LEU A C 1
ATOM 675 O O . LEU A 1 92 ? -13.341 -16.922 10.072 1.00 15.34 130 LEU A O 1
ATOM 680 N N . PHE A 1 93 ? -12.475 -15.590 8.485 1.00 13.55 131 PHE A N 1
ATOM 681 C CA . PHE A 1 93 ? -13.325 -16.141 7.438 1.00 13.80 131 PHE A CA 1
ATOM 682 C C . PHE A 1 93 ? -12.633 -17.167 6.555 1.00 17.29 131 PHE A C 1
ATOM 683 O O . PHE A 1 93 ? -13.246 -17.634 5.585 1.00 17.65 131 PHE A O 1
ATOM 691 N N . ARG A 1 94 ? -11.393 -17.542 6.866 1.00 17.47 132 ARG A N 1
ATOM 692 C CA . ARG A 1 94 ? -10.622 -18.334 5.912 1.00 21.40 132 ARG A CA 1
ATOM 693 C C . ARG A 1 94 ? -11.241 -19.706 5.664 1.00 20.14 132 ARG A C 1
ATOM 694 O O . ARG A 1 94 ? -11.228 -20.195 4.527 1.00 21.43 132 ARG A O 1
ATOM 702 N N . ASP A 1 95 ? -11.767 -20.365 6.692 1.00 18.28 133 ASP A N 1
ATOM 703 C CA . ASP A 1 95 ? -12.359 -21.676 6.465 1.00 21.18 133 ASP A CA 1
ATOM 704 C C . ASP A 1 95 ? -13.882 -21.626 6.350 1.00 22.06 133 ASP A C 1
ATOM 705 O O . ASP A 1 95 ? -14.525 -22.678 6.341 1.00 23.80 133 ASP A O 1
ATOM 710 N N . GLY A 1 96 ? -14.465 -20.445 6.216 1.00 19.17 134 GLY A N 1
ATOM 711 C CA . GLY A 1 96 ? -15.879 -20.342 5.898 1.00 20.99 134 GLY A CA 1
ATOM 712 C C . GLY A 1 96 ? -16.498 -19.091 6.487 1.00 19.38 134 GLY A C 1
ATOM 713 O O . GLY A 1 96 ? -15.907 -18.398 7.311 1.00 18.25 134 GLY A O 1
ATOM 714 N N . VAL A 1 97 ? -17.723 -18.821 6.038 1.00 14.48 135 VAL A N 1
ATOM 715 C CA . VAL A 1 97 ? -18.543 -17.706 6.500 1.00 15.19 135 VAL A CA 1
ATOM 716 C C . VAL A 1 97 ? -19.787 -18.269 7.170 1.00 17.00 135 VAL A C 1
ATOM 717 O O . VAL A 1 97 ? -20.369 -19.256 6.700 1.00 18.78 135 VAL A O 1
ATOM 721 N N . ASN A 1 98 ? -20.204 -17.638 8.263 1.00 15.98 136 ASN A N 1
ATOM 722 C CA . ASN A 1 98 ? -21.553 -17.830 8.768 1.00 13.54 136 ASN A CA 1
ATOM 723 C C . ASN A 1 98 ? -21.962 -16.530 9.436 1.00 13.04 136 ASN A C 1
ATOM 724 O O . ASN A 1 98 ? -21.141 -15.629 9.621 1.00 13.60 136 ASN A O 1
ATOM 729 N N . TRP A 1 99 ? -23.244 -16.434 9.807 1.00 16.05 137 TRP A N 1
ATOM 730 C CA . TRP A 1 99 ? -23.733 -15.163 10.330 1.00 14.88 137 TRP A CA 1
ATOM 731 C C . TRP A 1 99 ? -23.056 -14.799 11.642 1.00 12.17 137 TRP A C 1
ATOM 732 O O . TRP A 1 99 ? -22.849 -13.613 11.908 1.00 13.67 137 TRP A O 1
ATOM 743 N N . GLY A 1 100 ? -22.732 -15.796 12.479 1.00 13.87 138 GLY A N 1
ATOM 744 C CA . GLY A 1 100 ? -22.070 -15.503 13.747 1.00 15.14 138 GLY A CA 1
ATOM 745 C C . GLY A 1 100 ? -20.693 -14.905 13.542 1.00 11.50 138 GLY A C 1
ATOM 746 O O . GLY A 1 100 ? -20.281 -13.991 14.268 1.00 12.69 138 GLY A O 1
ATOM 747 N N . ARG A 1 101 ? -19.962 -15.406 12.542 1.00 12.94 139 ARG A N 1
ATOM 748 C CA . ARG A 1 101 ? -18.677 -14.807 12.214 1.00 13.17 139 ARG A CA 1
ATOM 749 C C . ARG A 1 101 ? -18.842 -13.406 11.637 1.00 11.70 139 ARG A C 1
ATOM 750 O O . ARG A 1 101 ? -17.980 -12.546 11.853 1.00 11.41 139 ARG A O 1
ATOM 758 N N . ILE A 1 102 ? -19.939 -13.148 10.928 1.00 10.75 140 ILE A N 1
ATOM 759 C CA . ILE A 1 102 ? -20.194 -11.783 10.480 1.00 11.56 140 ILE A CA 1
ATOM 760 C C . ILE A 1 102 ? -20.461 -10.872 11.674 1.00 12.84 140 ILE A C 1
ATOM 761 O O . ILE A 1 102 ? -19.970 -9.736 11.732 1.00 11.40 140 ILE A O 1
ATOM 766 N N . VAL A 1 103 ? -21.205 -11.358 12.669 1.00 13.26 141 VAL A N 1
ATOM 767 C CA . VAL A 1 103 ? -21.396 -10.551 13.873 1.00 12.34 141 VAL A CA 1
ATOM 768 C C . VAL A 1 103 ? -20.059 -10.276 14.554 1.00 10.65 141 VAL A C 1
ATOM 769 O O . VAL A 1 103 ? -19.791 -9.158 14.999 1.00 11.80 141 VAL A O 1
ATOM 773 N N . ALA A 1 104 ? -19.196 -11.289 14.634 1.00 10.74 142 ALA A N 1
ATOM 774 C CA . ALA A 1 104 ? -17.869 -11.102 15.210 1.00 11.79 142 ALA A CA 1
ATOM 775 C C . ALA A 1 104 ? -17.081 -10.020 14.480 1.00 11.13 142 ALA A C 1
ATOM 776 O O . ALA A 1 104 ? -16.366 -9.223 15.105 1.00 13.14 142 ALA A O 1
ATOM 778 N N . PHE A 1 105 ? -17.175 -10.0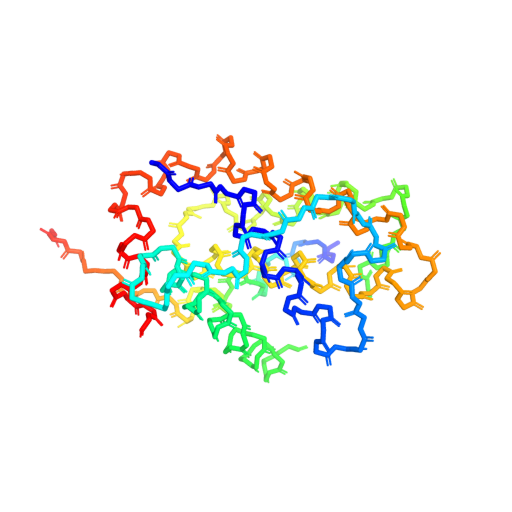13 13.152 1.00 11.16 143 PHE A N 1
ATOM 779 C CA . PHE A 1 105 ? -16.525 -9.003 12.319 1.00 10.93 143 PHE A CA 1
ATOM 780 C C . PHE A 1 105 ? -17.010 -7.597 12.678 1.00 12.00 143 PHE A C 1
ATOM 781 O O . PHE A 1 105 ? -16.202 -6.684 12.889 1.00 11.42 143 PHE A O 1
ATOM 789 N N . PHE A 1 106 ? -18.327 -7.413 12.805 1.00 11.49 144 PHE A N 1
ATOM 790 C CA . PHE A 1 106 ? -18.854 -6.124 13.259 1.00 12.15 144 PHE A CA 1
ATOM 791 C C . PHE A 1 106 ? -18.355 -5.764 14.665 1.00 13.63 144 PHE A C 1
ATOM 792 O O . PHE A 1 106 ? -17.918 -4.629 14.905 1.00 11.62 144 PHE A O 1
ATOM 800 N N . SER A 1 107 ? -18.436 -6.707 15.617 1.00 10.05 145 SER A N 1
ATOM 801 C CA . SER A 1 107 ? -18.018 -6.391 16.985 1.00 10.22 145 SER A CA 1
ATOM 802 C C . SER A 1 107 ? -16.534 -6.043 17.049 1.00 11.23 145 SER A C 1
ATOM 803 O O . SER A 1 107 ? -16.127 -5.160 17.815 1.00 11.52 145 SER A O 1
ATOM 806 N N . PHE A 1 108 ? -15.714 -6.745 16.270 1.00 10.19 146 PHE A N 1
ATOM 807 C CA . PHE A 1 108 ? -14.288 -6.442 16.191 1.00 10.75 146 PHE A CA 1
ATOM 808 C C . PHE A 1 108 ? -14.063 -5.019 15.694 1.00 12.61 146 PHE A C 1
ATOM 809 O O . PHE A 1 108 ? -13.307 -4.252 16.297 1.00 12.97 146 PHE A O 1
ATOM 817 N N . GLY A 1 109 ? -14.713 -4.649 14.583 1.00 12.80 147 GLY A N 1
ATOM 818 C CA . GLY A 1 109 ? -14.592 -3.286 14.097 1.00 13.14 147 GLY A CA 1
ATOM 819 C C . GLY A 1 109 ? -15.046 -2.270 15.129 1.00 12.70 147 GLY A C 1
ATOM 820 O O . GLY A 1 109 ? -14.404 -1.232 15.321 1.00 13.24 147 GLY A O 1
ATOM 821 N N . GLY A 1 110 ? -16.161 -2.553 15.803 1.00 10.93 148 GLY A N 1
ATOM 822 C CA . GLY A 1 110 ? -16.645 -1.628 16.818 1.00 12.16 148 GLY A CA 1
ATOM 823 C C . GLY A 1 110 ? -15.644 -1.449 17.939 1.00 15.70 148 GLY A C 1
ATOM 824 O O . GLY A 1 110 ? -15.420 -0.332 18.412 1.00 13.71 148 GLY A O 1
ATOM 825 N N . ALA A 1 111 ? -15.008 -2.546 18.356 1.00 12.66 149 ALA A N 1
ATOM 826 C CA . ALA A 1 111 ? -14.024 -2.489 19.432 1.00 15.11 149 ALA A CA 1
ATOM 827 C C . ALA A 1 111 ? -12.812 -1.663 19.026 1.00 14.61 149 ALA A C 1
ATOM 828 O O . ALA A 1 111 ? -12.278 -0.891 19.835 1.00 15.56 149 ALA A O 1
ATOM 830 N N . LEU A 1 112 ? -12.351 -1.834 17.782 1.00 13.03 150 LEU A N 1
ATOM 831 C CA . LEU A 1 112 ? -11.232 -1.047 17.278 1.00 12.67 150 LEU A CA 1
ATOM 832 C C . LEU A 1 112 ? -11.566 0.435 17.254 1.00 13.68 150 LEU A C 1
ATOM 833 O O . LEU A 1 112 ? -10.719 1.265 17.594 1.00 15.13 150 LEU A O 1
ATOM 838 N N . CYS A 1 113 ? -12.792 0.786 16.839 1.00 12.91 151 CYS A N 1
ATOM 839 C CA . CYS A 1 113 ? -13.195 2.192 16.788 1.00 13.30 151 CYS A CA 1
ATOM 840 C C . CYS A 1 113 ? -13.208 2.829 18.171 1.00 14.08 151 CYS A C 1
ATOM 841 O O . CYS A 1 113 ? -12.675 3.930 18.363 1.00 14.16 151 CYS A O 1
ATOM 844 N N . VAL A 1 114 ? -13.863 2.170 19.133 1.00 13.03 152 VAL A N 1
ATOM 845 C CA . VAL A 1 114 ? -13.933 2.707 20.490 1.00 14.97 152 VAL A CA 1
ATOM 846 C C . VAL A 1 114 ? -12.533 2.904 21.041 1.00 19.10 152 VAL A C 1
ATOM 847 O O . VAL A 1 114 ? -12.204 3.961 21.591 1.00 18.07 152 VAL A O 1
ATOM 851 N N . GLU A 1 115 ? -11.685 1.886 20.877 1.00 14.18 153 GLU A N 1
ATOM 852 C CA . GLU A 1 115 ? -10.314 1.959 21.365 1.00 20.18 153 GLU A CA 1
ATOM 853 C C . GLU A 1 115 ? -9.552 3.09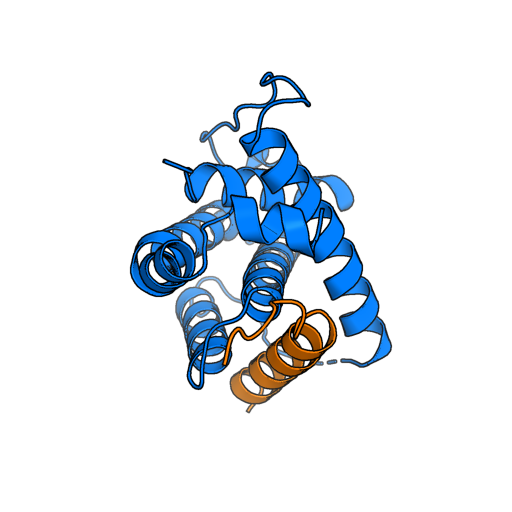5 20.699 1.00 21.75 153 GLU A C 1
ATOM 854 O O . GLU A 1 115 ? -8.754 3.782 21.351 1.00 20.49 153 GLU A O 1
ATOM 860 N N . SER A 1 116 ? -9.798 3.319 19.400 1.00 18.44 154 SER A N 1
ATOM 861 C CA . SER A 1 116 ? -9.103 4.377 18.675 1.00 16.61 154 SER A CA 1
ATOM 862 C C . SER A 1 116 ? -9.435 5.758 19.227 1.00 21.11 154 SER A C 1
ATOM 863 O O . SER A 1 116 ? -8.565 6.636 19.281 1.00 23.56 154 SER A O 1
ATOM 866 N N . VAL A 1 117 ? -10.690 5.982 19.624 1.00 18.36 155 VAL A N 1
ATOM 867 C CA . VAL A 1 117 ? -11.041 7.275 20.204 1.00 17.07 155 VAL A CA 1
ATOM 868 C C . VAL A 1 117 ? -10.401 7.431 21.575 1.00 20.52 155 VAL A C 1
ATOM 869 O O . VAL A 1 117 ? -9.894 8.505 21.917 1.00 21.34 155 VAL A O 1
ATOM 873 N N . ASP A 1 118 ? -10.428 6.366 22.380 1.00 18.78 156 ASP A N 1
ATOM 874 C CA . ASP A 1 118 ? -9.817 6.397 23.707 1.00 22.39 156 ASP A CA 1
ATOM 875 C C . ASP A 1 118 ? -8.332 6.727 23.644 1.00 22.96 156 ASP A C 1
ATOM 876 O O . ASP A 1 118 ? -7.806 7.390 24.544 1.00 26.67 156 ASP A O 1
ATOM 881 N N . LYS A 1 119 ? -7.636 6.268 22.604 1.00 22.24 157 LYS A N 1
ATOM 882 C CA . LYS A 1 119 ? -6.188 6.402 22.515 1.00 23.41 157 LYS A CA 1
ATOM 883 C C . LYS A 1 119 ? -5.746 7.545 21.612 1.00 21.91 157 LYS A C 1
ATOM 884 O O . LYS A 1 119 ? -4.606 7.535 21.128 1.00 23.75 157 LYS A O 1
ATOM 890 N N . GLU A 1 120 ? -6.624 8.514 21.350 1.00 21.15 158 GLU A N 1
ATOM 891 C CA . GLU A 1 120 ? -6.264 9.714 20.598 1.00 23.49 158 GLU A CA 1
ATOM 892 C C . GLU A 1 120 ? -5.864 9.389 19.164 1.00 26.83 158 GLU A C 1
ATOM 893 O O . GLU A 1 120 ? -5.064 10.101 18.559 1.00 27.20 158 GLU A O 1
ATOM 899 N N . MET A 1 121 ? -6.404 8.301 18.622 1.00 18.74 159 MET A N 1
ATOM 900 C CA . MET A 1 121 ? -6.206 7.918 17.229 1.00 19.19 159 MET A CA 1
ATOM 901 C C . MET A 1 121 ? -7.532 7.947 16.484 1.00 18.95 159 MET A C 1
ATOM 902 O O . MET A 1 121 ? -7.798 7.083 15.646 1.00 19.44 159 MET A O 1
ATOM 907 N N . GLN A 1 122 ? -8.386 8.930 16.794 1.00 15.77 160 GLN A N 1
ATOM 908 C CA . GLN A 1 122 ? -9.752 8.900 16.284 1.00 20.24 160 GLN A CA 1
ATOM 909 C C . GLN A 1 122 ? -9.842 9.033 14.764 1.00 18.24 160 GLN A C 1
ATOM 910 O O . GLN A 1 122 ? -10.909 8.747 14.212 1.00 16.40 160 GLN A O 1
ATOM 916 N N . VAL A 1 123 ? -8.762 9.422 14.071 1.00 16.04 161 VAL A N 1
ATOM 917 C CA . VAL A 1 123 ? -8.763 9.378 12.604 1.00 19.41 161 VAL A CA 1
ATOM 918 C C . VAL A 1 123 ? -9.077 7.970 12.103 1.00 16.45 161 VAL A C 1
ATOM 919 O O . VAL A 1 123 ? -9.605 7.792 10.992 1.00 16.81 161 VAL A O 1
ATOM 923 N N . LEU A 1 124 ? -8.781 6.949 12.911 1.00 13.80 162 LEU A N 1
ATOM 924 C CA . LEU A 1 124 ? -9.033 5.570 12.510 1.00 12.88 162 LEU A CA 1
ATOM 925 C C . LEU A 1 124 ? -10.512 5.217 12.453 1.00 13.97 162 LEU A C 1
ATOM 926 O O . LEU A 1 124 ? -10.852 4.214 11.824 1.00 13.64 162 LEU A O 1
ATOM 931 N N . VAL A 1 125 ? -11.395 5.989 13.094 1.00 14.15 163 VAL A N 1
ATOM 932 C CA . VAL A 1 125 ? -12.804 5.591 13.137 1.00 12.58 163 VAL A CA 1
ATOM 933 C C . VAL A 1 125 ? -13.379 5.522 11.727 1.00 13.57 163 VAL A C 1
ATOM 934 O O . VAL A 1 125 ? -13.957 4.502 11.317 1.00 12.05 163 VAL A O 1
ATOM 938 N N . SER A 1 126 ? -13.214 6.599 10.954 1.00 12.62 164 SER A N 1
ATOM 939 C CA . SER A 1 126 ? -13.732 6.571 9.591 1.00 13.50 164 SER A CA 1
ATOM 940 C C . SER A 1 126 ? -12.979 5.573 8.723 1.00 12.91 164 SER A C 1
ATOM 941 O O . SER A 1 126 ? -13.566 5.020 7.792 1.00 12.79 164 SER A O 1
ATOM 944 N N . ARG A 1 127 ? -11.703 5.300 9.024 1.00 13.60 165 ARG A N 1
ATOM 945 C CA . ARG A 1 127 ? -10.954 4.361 8.193 1.00 11.72 165 ARG A CA 1
ATOM 946 C C . ARG A 1 127 ? -11.354 2.916 8.477 1.00 12.38 165 ARG A C 1
ATOM 947 O O . ARG A 1 127 ? -11.506 2.129 7.536 1.00 12.44 165 ARG A O 1
ATOM 955 N N . ILE A 1 128 ? -11.540 2.553 9.756 1.00 11.53 166 ILE A N 1
ATOM 956 C CA . ILE A 1 128 ? -12.057 1.224 10.087 1.00 10.87 166 ILE A CA 1
ATOM 957 C C . ILE A 1 128 ?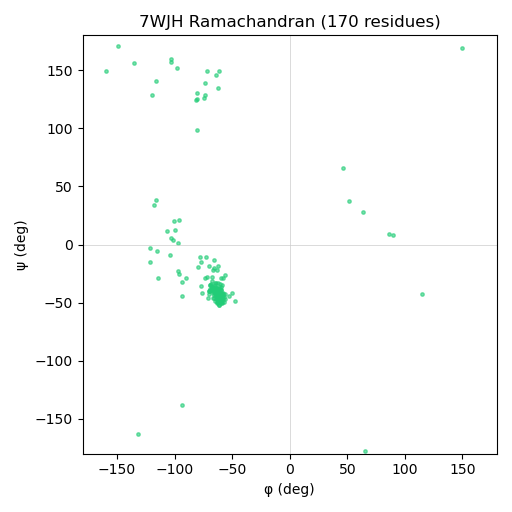 -13.417 1.017 9.439 1.00 11.13 166 ILE A C 1
ATOM 958 O O . ILE A 1 128 ? -13.698 -0.046 8.868 1.00 10.67 166 ILE A O 1
ATOM 963 N N . ALA A 1 129 ? -14.272 2.041 9.491 1.00 9.64 167 ALA A N 1
ATOM 964 C CA . ALA A 1 129 ? -15.589 1.928 8.875 1.00 11.80 167 ALA A CA 1
ATOM 965 C C . ALA A 1 129 ? -15.471 1.667 7.380 1.00 12.73 167 ALA A C 1
ATOM 966 O O . ALA A 1 129 ? -16.189 0.821 6.828 1.00 10.56 167 ALA A O 1
ATOM 968 N N . SER A 1 130 ? -14.555 2.378 6.718 1.00 9.34 168 SER A N 1
ATOM 969 C CA . SER A 1 130 ? -14.288 2.147 5.300 1.00 10.94 168 SER A CA 1
ATOM 970 C C . SER A 1 130 ? -13.851 0.713 5.044 1.00 11.64 168 SER A C 1
ATOM 971 O O . SER A 1 130 ? -14.376 0.044 4.143 1.00 10.97 168 SER A O 1
ATOM 974 N N . TRP A 1 131 ? -12.864 0.228 5.813 1.00 9.29 169 TRP A N 1
ATOM 975 C CA . TRP A 1 131 ? -12.357 -1.124 5.609 1.00 10.97 169 TRP A CA 1
ATOM 976 C C . TRP A 1 131 ? -13.464 -2.152 5.800 1.00 11.89 169 TRP A C 1
ATOM 977 O O . TRP A 1 131 ? -13.545 -3.143 5.063 1.00 11.87 169 TRP A O 1
ATOM 988 N N . MET A 1 132 ? -14.335 -1.926 6.784 1.00 9.30 170 MET A N 1
ATOM 989 C CA . MET A 1 132 ? -15.436 -2.853 7.017 1.00 8.75 170 MET A CA 1
ATOM 990 C C . MET A 1 132 ? -16.401 -2.872 5.838 1.00 11.63 170 MET A C 1
ATOM 991 O O . MET A 1 132 ? -16.791 -3.945 5.355 1.00 11.87 170 MET A O 1
ATOM 996 N N . ALA A 1 133 ? -16.812 -1.694 5.363 1.00 10.17 171 ALA A N 1
ATOM 997 C CA . ALA A 1 133 ? -17.756 -1.660 4.242 1.00 9.14 171 ALA A CA 1
ATOM 998 C C . ALA A 1 133 ? -17.144 -2.267 2.987 1.00 11.10 171 ALA A C 1
ATOM 999 O O . ALA A 1 133 ? -17.819 -2.991 2.247 1.00 10.47 171 ALA A O 1
ATOM 1001 N N . THR A 1 134 ? -15.856 -2.004 2.749 1.00 10.35 172 THR A N 1
ATOM 1002 C CA . THR A 1 134 ? -15.197 -2.577 1.580 1.00 8.93 172 THR A CA 1
ATOM 1003 C C . THR A 1 134 ? -15.140 -4.096 1.682 1.00 10.27 172 THR A C 1
ATOM 1004 O O . THR A 1 134 ? -15.436 -4.804 0.708 1.00 11.26 172 THR A O 1
ATOM 1008 N N . TYR A 1 135 ? -14.795 -4.617 2.863 1.00 10.14 173 TYR A N 1
ATOM 1009 C CA . TYR A 1 135 ? -14.748 -6.065 3.036 1.00 11.50 173 TYR A CA 1
ATOM 1010 C C . TYR A 1 135 ? -16.132 -6.681 2.845 1.00 13.08 173 TYR A C 1
ATOM 1011 O O . TYR A 1 135 ? -16.278 -7.727 2.189 1.00 11.23 173 TYR A O 1
ATOM 1020 N N . LEU A 1 136 ? -17.161 -6.053 3.423 1.00 10.87 174 LEU A N 1
ATOM 1021 C CA . LEU A 1 136 ? -18.526 -6.522 3.211 1.00 10.48 174 LEU A CA 1
ATOM 1022 C C . LEU A 1 136 ? -18.876 -6.543 1.724 1.00 11.51 174 LEU A C 1
ATOM 1023 O O . LEU A 1 136 ? -19.369 -7.546 1.204 1.00 11.06 174 LEU A O 1
ATOM 1028 N N . ASN A 1 137 ? -18.614 -5.444 1.022 1.00 10.77 175 ASN A N 1
ATOM 1029 C CA . ASN A 1 137 ? -19.068 -5.330 -0.365 1.00 11.67 175 ASN A CA 1
ATOM 1030 C C . ASN A 1 137 ? -18.286 -6.228 -1.308 1.00 12.04 175 ASN A C 1
ATOM 1031 O O . ASN A 1 137 ? -18.826 -6.665 -2.334 1.00 15.37 175 ASN A O 1
ATOM 1036 N N . ASP A 1 138 ? -17.025 -6.529 -0.984 1.00 13.84 176 ASP A N 1
ATOM 1037 C CA . ASP A 1 138 ? -16.180 -7.325 -1.870 1.00 12.34 176 ASP A CA 1
ATOM 1038 C C . ASP A 1 138 ? -16.208 -8.806 -1.538 1.00 15.52 176 ASP A C 1
ATOM 1039 O O . ASP A 1 138 ? -16.247 -9.649 -2.444 1.00 18.88 176 ASP A O 1
ATOM 1044 N N . HIS A 1 139 ? -16.128 -9.142 -0.253 1.00 13.34 177 HIS A N 1
ATOM 1045 C CA . HIS A 1 139 ? -15.805 -10.492 0.170 1.00 12.16 177 HIS A CA 1
ATOM 1046 C C . HIS A 1 139 ? -16.924 -11.199 0.907 1.00 15.31 177 HIS A C 1
ATOM 1047 O O . HIS A 1 139 ? -16.993 -12.430 0.851 1.00 21.81 177 HIS A O 1
ATOM 1054 N N . LEU A 1 140 ? -17.799 -10.472 1.602 1.00 12.16 178 LEU A N 1
ATOM 1055 C CA . LEU A 1 140 ? -18.911 -11.135 2.272 1.00 11.18 178 LEU A CA 1
ATOM 1056 C C . LEU A 1 140 ? -20.201 -11.121 1.464 1.00 15.01 178 LEU A C 1
ATOM 1057 O O . LEU A 1 140 ? -21.047 -12.005 1.654 1.00 14.82 178 LEU A O 1
ATOM 1062 N N . GLU A 1 141 ? -20.368 -10.149 0.570 1.00 13.24 179 GLU A N 1
ATOM 1063 C CA . GLU A 1 141 ? -21.641 -10.007 -0.128 1.00 14.55 179 GLU A CA 1
ATOM 1064 C C . GLU A 1 141 ? -22.018 -11.230 -0.954 1.00 11.93 179 GLU A C 1
ATOM 1065 O O . GLU A 1 141 ? -23.216 -11.579 -0.965 1.00 12.39 179 GLU A O 1
ATOM 1071 N N . PRO A 1 142 ? -21.114 -11.934 -1.645 1.00 12.96 180 PRO A N 1
ATOM 1072 C CA . PRO A 1 142 ? -21.576 -13.130 -2.371 1.00 13.71 180 PRO A CA 1
ATOM 1073 C C . PRO A 1 142 ? -22.204 -14.155 -1.447 1.00 14.91 180 PRO A C 1
ATOM 1074 O O . PRO A 1 142 ? -23.296 -14.661 -1.739 1.00 15.29 180 PRO A O 1
ATOM 1078 N N . TRP A 1 143 ? -21.563 -14.428 -0.307 1.00 13.03 181 TRP A N 1
ATOM 1079 C CA . TRP A 1 143 ? -22.140 -15.362 0.657 1.00 13.75 181 TRP A CA 1
ATOM 1080 C C . TRP A 1 143 ? -23.483 -14.859 1.176 1.00 15.86 181 TRP A C 1
ATOM 1081 O O . TRP A 1 143 ? -24.443 -15.630 1.297 1.00 15.33 181 TRP A O 1
ATOM 1092 N N . ILE A 1 144 ? -23.561 -13.568 1.516 1.00 13.49 182 ILE A N 1
ATOM 1093 C CA . ILE A 1 144 ? -24.803 -12.994 2.030 1.00 12.20 182 ILE A CA 1
ATOM 1094 C C . ILE A 1 144 ? -25.939 -13.223 1.040 1.00 16.52 182 ILE A C 1
ATOM 1095 O O . ILE A 1 144 ? -27.033 -13.673 1.414 1.00 15.81 182 ILE A O 1
ATOM 1100 N N . GLN A 1 145 ? -25.682 -12.940 -0.246 1.00 14.77 183 GLN A N 1
ATOM 1101 C CA . GLN A 1 145 ? -26.686 -13.092 -1.296 1.00 15.46 183 GLN A CA 1
ATOM 1102 C C . GLN A 1 145 ? -27.076 -14.549 -1.509 1.00 15.12 183 GLN A C 1
ATOM 1103 O O . GLN A 1 145 ? -28.248 -14.849 -1.774 1.00 20.78 183 GLN A O 1
ATOM 1109 N N . GLU A 1 146 ? -26.119 -15.462 -1.407 1.00 15.43 184 GLU A N 1
ATOM 1110 C CA . GLU A 1 146 ? -26.398 -16.882 -1.589 1.00 16.03 184 GLU A CA 1
ATOM 1111 C C . GLU A 1 146 ? -27.048 -17.531 -0.374 1.00 21.39 184 GLU A C 1
ATOM 1112 O O . GLU A 1 146 ? -27.503 -18.678 -0.471 1.00 21.09 184 GLU A O 1
ATOM 1118 N N . ASN A 1 147 ? -27.099 -16.848 0.767 1.00 16.63 185 ASN A N 1
ATOM 1119 C CA . ASN A 1 147 ? -27.668 -17.438 1.976 1.00 21.36 185 ASN A CA 1
ATOM 1120 C C . ASN A 1 147 ? -28.894 -16.672 2.465 1.00 21.57 185 ASN A C 1
ATOM 1121 O O . ASN A 1 147 ? -29.143 -16.565 3.673 1.00 26.12 185 ASN A O 1
ATOM 1126 N N . GLY A 1 148 ? -29.666 -16.135 1.534 1.00 22.65 186 GLY A N 1
ATOM 1127 C CA . GLY A 1 148 ? -30.935 -15.530 1.859 1.00 25.96 186 GLY A CA 1
ATOM 1128 C C . GLY A 1 148 ? -30.881 -14.077 2.265 1.00 24.77 186 GLY A C 1
ATOM 1129 O O . GLY A 1 148 ? -31.898 -13.547 2.723 1.00 26.67 186 GLY A O 1
ATOM 1130 N N . GLY A 1 149 ? -29.735 -13.417 2.113 1.00 19.28 187 GLY A N 1
ATOM 1131 C CA . GLY A 1 149 ? -29.631 -11.996 2.381 1.00 19.57 187 GLY A CA 1
ATOM 1132 C C . GLY A 1 149 ? -29.839 -11.621 3.832 1.00 16.87 187 GLY A C 1
ATOM 1133 O O . GLY A 1 149 ? -30.040 -12.483 4.695 1.00 17.34 187 GLY A O 1
ATOM 1134 N N . TRP A 1 150 ? -29.801 -10.317 4.112 1.00 16.03 188 TRP A N 1
ATOM 1135 C CA . TRP A 1 150 ? -29.930 -9.850 5.486 1.00 14.57 188 TRP A CA 1
ATOM 1136 C C . TRP A 1 150 ? -31.308 -10.140 6.070 1.00 16.03 188 TRP A C 1
ATOM 1137 O O . TRP A 1 150 ? -31.436 -10.205 7.295 1.00 18.65 188 TRP A O 1
ATOM 1148 N N . ASP A 1 151 ? -32.329 -10.369 5.225 1.00 18.90 189 ASP A N 1
ATOM 1149 C CA . ASP A 1 151 ? -33.629 -10.804 5.731 1.00 19.53 189 ASP A CA 1
ATOM 1150 C C . ASP A 1 151 ? -33.521 -12.137 6.455 1.00 18.99 189 ASP A C 1
ATOM 1151 O O . ASP A 1 151 ? -34.215 -12.370 7.450 1.00 20.10 189 ASP A O 1
ATOM 1156 N N . THR A 1 152 ? -32.666 -13.035 5.958 1.00 19.96 190 THR A N 1
ATOM 1157 C CA . THR A 1 152 ? -32.448 -14.295 6.659 1.00 19.41 190 THR A CA 1
ATOM 1158 C C . THR A 1 152 ? -31.750 -14.066 7.995 1.00 18.98 190 THR A C 1
ATOM 1159 O O . THR A 1 152 ? -32.082 -14.716 8.992 1.00 19.93 190 THR A O 1
ATOM 1163 N N . PHE A 1 153 ? -30.809 -13.121 8.047 1.00 16.93 191 PHE A N 1
ATOM 1164 C CA . PHE A 1 153 ? -30.181 -12.804 9.324 1.00 15.52 191 PHE A CA 1
ATOM 1165 C C . PHE A 1 153 ? -31.230 -12.376 10.348 1.00 17.55 191 PHE A C 1
ATOM 1166 O O . PHE A 1 153 ? -31.190 -12.802 11.511 1.00 17.50 191 PHE A O 1
ATOM 1174 N N . VAL A 1 154 ? -32.189 -11.553 9.918 1.00 16.36 192 VAL A N 1
ATOM 1175 C CA . VAL A 1 154 ? -33.250 -11.074 10.805 1.00 16.30 192 VAL A CA 1
ATOM 1176 C C . VAL A 1 154 ? -34.111 -12.230 11.293 1.00 17.74 192 VAL A C 1
ATOM 1177 O O . VAL A 1 154 ? -34.514 -12.271 12.460 1.00 20.27 192 VAL A O 1
ATOM 1181 N N . ASP A 1 155 ? -34.425 -13.176 10.404 1.00 19.83 193 ASP A N 1
ATOM 1182 C CA . ASP A 1 155 ? -35.187 -14.356 10.807 1.00 17.68 193 ASP A CA 1
ATOM 1183 C C . ASP A 1 155 ? -34.463 -15.135 11.890 1.00 20.58 193 ASP A C 1
ATOM 1184 O O . ASP A 1 155 ? -35.098 -15.694 12.792 1.00 23.27 193 ASP A O 1
ATOM 1189 N N . LEU A 1 156 ? -33.134 -15.195 11.813 1.00 18.01 194 LEU A N 1
ATOM 1190 C CA . LEU A 1 156 ? -32.355 -16.034 12.709 1.00 15.06 194 LEU A CA 1
ATOM 1191 C C . LEU A 1 156 ? -31.923 -15.318 13.977 1.00 19.95 194 LEU A C 1
ATOM 1192 O O . LEU A 1 156 ? -31.746 -15.972 15.006 1.00 19.93 194 LEU A O 1
ATOM 1197 N N . TYR A 1 157 ? -31.747 -13.994 13.922 1.00 19.68 195 TYR A N 1
ATOM 1198 C CA . TYR A 1 157 ? -31.182 -13.228 15.024 1.00 20.73 195 TYR A CA 1
ATOM 1199 C C . TYR A 1 157 ? -32.092 -12.133 15.553 1.00 20.34 195 TYR A C 1
ATOM 1200 O O . TYR A 1 157 ? -31.827 -11.612 16.643 1.00 21.43 195 TYR A O 1
ATOM 1209 N N . GLY A 1 158 ? -33.132 -11.755 14.819 1.00 18.50 196 GLY A N 1
ATOM 1210 C CA . GLY A 1 158 ? -33.980 -10.655 15.225 1.00 22.00 196 GLY A CA 1
ATOM 1211 C C . GLY A 1 158 ? -35.109 -11.154 16.092 1.00 29.49 196 GLY A C 1
ATOM 1212 O O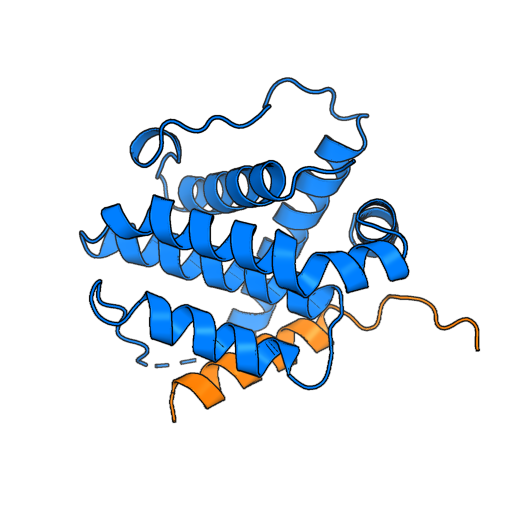 . GLY A 1 158 ? -35.946 -10.369 16.524 1.00 30.61 196 GLY A O 1
ATOM 1213 N N . GLU B 2 2 ? 1.829 -14.001 17.101 1.00 44.16 77 GLU B N 1
ATOM 1214 C CA . GLU B 2 2 ? 0.820 -14.995 17.455 1.00 41.24 77 GLU B CA 1
ATOM 1215 C C . GLU B 2 2 ? -0.498 -14.347 17.873 1.00 31.42 77 GLU B C 1
ATOM 1216 O O . GLU B 2 2 ? -1.528 -15.015 17.905 1.00 30.63 77 GLU B O 1
ATOM 1222 N N . ILE B 2 3 ? -0.463 -13.049 18.190 1.00 29.73 78 ILE B N 1
ATOM 1223 C CA . ILE B 2 3 ? -1.650 -12.409 18.750 1.00 30.99 78 ILE B CA 1
ATOM 1224 C C . ILE B 2 3 ? -2.763 -12.312 17.713 1.00 28.32 78 ILE B C 1
ATOM 1225 O O . ILE B 2 3 ? -3.945 -12.426 18.057 1.00 24.66 78 ILE B O 1
ATOM 1230 N N . ILE B 2 4 ? -2.419 -12.114 16.440 1.00 27.26 79 ILE B N 1
ATOM 1231 C CA . ILE B 2 4 ? -3.445 -12.000 15.407 1.00 23.88 79 ILE B CA 1
ATOM 1232 C C . ILE B 2 4 ? -4.183 -13.324 15.242 1.00 24.18 79 ILE B C 1
ATOM 1233 O O . ILE B 2 4 ? -5.419 -13.363 15.204 1.00 20.74 79 ILE B O 1
ATOM 1238 N N . HIS B 2 5 ? -3.444 -14.432 15.168 1.00 23.64 80 HIS B N 1
ATOM 1239 C CA . HIS B 2 5 ? -4.094 -15.735 15.075 1.00 22.89 80 HIS B CA 1
ATOM 1240 C C . HIS B 2 5 ? -4.934 -16.024 16.316 1.00 20.53 80 HIS B C 1
ATOM 1241 O O . HIS B 2 5 ? -6.062 -16.525 16.215 1.00 21.12 80 HIS B O 1
ATOM 1248 N N . LYS B 2 6 ? -4.384 -15.741 17.500 1.00 21.19 81 LYS B N 1
ATOM 1249 C CA . LYS B 2 6 ? -5.108 -15.999 18.741 1.00 19.61 81 LYS B CA 1
ATOM 1250 C C . LYS B 2 6 ? -6.414 -15.221 18.775 1.00 18.92 81 LYS B C 1
ATOM 1251 O O . LYS B 2 6 ? -7.479 -15.785 19.052 1.00 19.90 81 LYS B O 1
ATOM 1257 N N . LEU B 2 7 ? -6.348 -13.923 18.467 1.00 19.26 82 LEU B N 1
ATOM 1258 C CA . LEU B 2 7 ? -7.547 -13.090 18.472 1.00 18.28 82 LEU B CA 1
ATOM 1259 C C . LEU B 2 7 ? -8.556 -13.559 17.432 1.00 16.25 82 LEU B C 1
ATOM 1260 O O . LEU B 2 7 ? -9.755 -13.637 17.715 1.00 15.18 82 LEU B O 1
ATOM 1265 N N . ALA B 2 8 ? -8.094 -13.844 16.209 1.00 16.54 83 ALA B N 1
ATOM 1266 C CA . ALA B 2 8 ? -9.008 -14.327 15.177 1.00 12.48 83 ALA B CA 1
ATOM 1267 C C . ALA B 2 8 ? -9.688 -15.622 15.604 1.00 15.86 83 ALA B C 1
ATOM 1268 O O . ALA B 2 8 ? -10.882 -15.815 15.366 1.00 18.51 83 ALA B O 1
ATOM 1270 N N . MET B 2 9 ? -8.953 -16.524 16.263 1.00 18.42 84 MET B N 1
ATOM 1271 C CA . MET B 2 9 ? -9.584 -17.786 16.635 1.00 17.34 84 MET B CA 1
ATOM 1272 C C . MET B 2 9 ? -10.553 -17.612 17.798 1.00 15.44 84 MET B C 1
ATOM 1273 O O . MET B 2 9 ? -11.545 -18.342 17.879 1.00 19.62 84 MET B O 1
ATOM 1278 N N . GLN B 2 10 ? -10.309 -16.639 18.680 1.00 14.64 85 GLN B N 1
ATOM 1279 C CA . GLN B 2 10 ? -11.267 -16.360 19.747 1.00 12.82 85 GLN B CA 1
ATOM 1280 C C . GLN B 2 10 ? -12.530 -15.717 19.188 1.00 14.68 85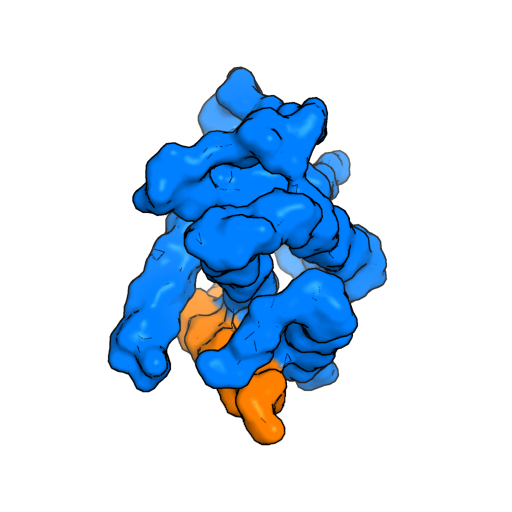 GLN B C 1
ATOM 1281 O O . GLN B 2 10 ? -13.642 -16.123 19.525 1.00 14.85 85 GLN B O 1
ATOM 1287 N N . LEU B 2 11 ? -12.377 -14.728 18.308 1.00 15.67 86 LEU B N 1
ATOM 1288 C CA . LEU B 2 11 ? -13.538 -14.174 17.607 1.00 16.69 86 LEU B CA 1
ATOM 1289 C C . LEU B 2 11 ? -14.314 -15.253 16.857 1.00 19.46 86 LEU B C 1
ATOM 1290 O O . LEU B 2 11 ? -15.554 -15.276 16.879 1.00 16.51 86 LEU B O 1
ATOM 1295 N N . ARG B 2 12 ? -13.601 -16.160 16.191 1.00 15.51 87 ARG B N 1
ATOM 1296 C CA . ARG B 2 12 ? -14.274 -17.187 15.408 1.00 15.96 87 ARG B CA 1
ATOM 1297 C C . ARG B 2 12 ? -14.996 -18.187 16.299 1.00 17.80 87 ARG B C 1
ATOM 1298 O O . ARG B 2 12 ? -16.089 -18.659 15.955 1.00 16.60 87 ARG B O 1
ATOM 1306 N N . HIS B 2 13 ? -14.390 -18.531 17.441 1.00 15.91 88 HIS B N 1
ATOM 1307 C CA . HIS B 2 13 ? -15.011 -19.476 18.368 1.00 18.95 88 HIS B CA 1
ATOM 1308 C C . HIS B 2 13 ? -16.330 -18.932 18.900 1.00 17.98 88 HIS B C 1
ATOM 1309 O O . HIS B 2 13 ? -17.353 -19.625 18.889 1.00 17.89 88 HIS B O 1
ATOM 1316 N N . ILE B 2 14 ? -16.324 -17.682 19.366 1.00 15.18 89 ILE B N 1
ATOM 1317 C CA . ILE B 2 14 ? -17.555 -17.067 19.853 1.00 13.98 89 ILE B CA 1
ATOM 1318 C C . ILE B 2 14 ? -18.538 -16.856 18.702 1.00 16.67 89 ILE B C 1
ATOM 1319 O O . ILE B 2 14 ? -19.748 -17.033 18.864 1.00 16.69 89 ILE B O 1
ATOM 1324 N N . GLY B 2 15 ? -18.037 -16.510 17.513 1.00 14.80 90 GLY B N 1
ATOM 1325 C CA . GLY B 2 15 ? -18.923 -16.373 16.364 1.00 13.62 90 GLY B CA 1
ATOM 1326 C C . GLY B 2 15 ? -19.667 -17.659 16.051 1.00 17.80 90 GLY B C 1
ATOM 1327 O O . GLY B 2 15 ? -20.886 -17.663 15.857 1.00 16.29 90 GLY B O 1
ATOM 1328 N N . ASP B 2 16 ? -18.940 -18.776 16.024 1.00 18.86 91 ASP B N 1
ATOM 1329 C CA . ASP B 2 16 ? -19.578 -20.068 15.811 1.00 18.82 91 ASP B CA 1
ATOM 1330 C C . ASP B 2 16 ? -20.508 -20.434 16.961 1.00 20.73 91 ASP B C 1
ATOM 1331 O O . ASP B 2 16 ? -21.539 -21.077 16.741 1.00 21.15 91 ASP B O 1
ATOM 1336 N N 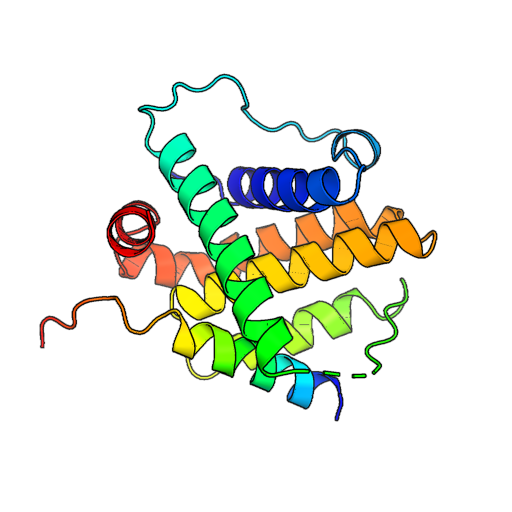. ASN B 2 17 ? -20.166 -20.026 18.186 1.00 22.49 92 ASN B N 1
ATOM 1337 C CA . ASN B 2 17 ? -21.014 -20.336 19.335 1.00 21.96 92 ASN B CA 1
ATOM 1338 C C . ASN B 2 17 ? -22.365 -19.635 19.248 1.00 21.46 92 ASN B C 1
ATOM 1339 O O . ASN B 2 17 ? -23.403 -20.246 19.527 1.00 23.06 92 ASN B O 1
ATOM 1344 N N . ILE B 2 18 ? -22.389 -18.356 18.866 1.00 20.50 93 ILE B N 1
ATOM 1345 C CA . ILE B 2 18 ? -23.690 -17.707 18.730 1.00 21.74 93 ILE B CA 1
ATOM 1346 C C . ILE B 2 18 ? -24.413 -18.116 17.449 1.00 20.10 93 ILE B C 1
ATOM 1347 O O . ILE B 2 18 ? -25.621 -17.873 17.335 1.00 23.88 93 ILE B O 1
ATOM 1352 N N . ASP B 2 19 ? -23.713 -18.728 16.485 1.00 22.66 94 ASP B N 1
ATOM 1353 C CA . ASP B 2 19 ? -24.270 -19.090 15.184 1.00 22.64 94 ASP B CA 1
ATOM 1354 C C . ASP B 2 19 ? -24.804 -20.522 15.175 1.00 23.82 94 ASP B C 1
ATOM 1355 O O . ASP B 2 19 ? -25.425 -20.976 16.138 1.00 24.38 94 ASP B O 1
ATOM 1360 N N . HIS B 2 20 ? -24.538 -21.235 14.082 1.00 27.53 95 HIS B N 1
ATOM 1361 C CA . HIS B 2 20 ? -25.133 -22.529 13.771 1.00 32.34 95 HIS B CA 1
ATOM 1362 C C . HIS B 2 20 ? -26.652 -22.470 13.878 1.00 24.71 95 HIS B C 1
ATOM 1363 O O . HIS B 2 20 ? -27.307 -23.421 14.301 1.00 29.76 95 HIS B O 1
ATOM 1370 N N . ARG B 2 21 ? -27.219 -21.333 13.462 1.00 24.97 96 ARG B N 1
ATOM 1371 C CA . ARG B 2 21 ? -28.659 -21.133 13.501 1.00 19.85 96 ARG B CA 1
ATOM 1372 C C . ARG B 2 21 ? -29.339 -21.413 12.171 1.00 20.15 96 ARG B C 1
ATOM 1373 O O . ARG B 2 21 ? -30.547 -21.662 12.159 1.00 22.79 96 ARG B O 1
ATOM 1381 N N . MET B 2 22 ? -28.615 -21.348 11.057 1.00 18.92 97 MET B N 1
ATOM 1382 C CA . MET B 2 22 ? -29.254 -21.515 9.761 1.00 19.81 97 MET B CA 1
ATOM 1383 C C . MET B 2 22 ? -29.613 -22.979 9.545 1.00 20.40 97 MET B C 1
ATOM 1384 O O . MET B 2 22 ? -28.850 -23.885 9.900 1.00 20.21 97 MET B O 1
ATOM 1389 N N . VAL B 2 23 ? -30.799 -23.206 8.991 1.00 20.58 98 VAL B N 1
ATOM 1390 C CA . VAL B 2 23 ? -31.311 -24.558 8.804 1.00 19.84 98 VAL B CA 1
ATOM 1391 C C . VAL B 2 23 ? -30.682 -25.147 7.549 1.00 21.86 98 VAL B C 1
ATOM 1392 O O . VAL B 2 23 ? -30.747 -24.547 6.471 1.00 24.58 98 VAL B O 1
ATOM 1396 N N . ARG B 2 24 ? -30.055 -26.311 7.693 1.00 21.61 99 ARG B N 1
ATOM 1397 C CA . ARG B 2 24 ? -29.533 -27.044 6.549 1.00 20.06 99 ARG B CA 1
ATOM 1398 C C . ARG B 2 24 ? -30.675 -27.826 5.914 1.00 23.75 99 ARG B C 1
ATOM 1399 O O . ARG B 2 24 ? -31.360 -28.596 6.595 1.00 23.25 99 ARG B O 1
ATOM 1407 N N . GLU B 2 25 ? -30.900 -27.615 4.618 1.00 24.34 100 GLU B N 1
ATOM 1408 C CA . GLU B 2 25 ? -31.985 -28.287 3.917 1.00 25.93 100 GLU B CA 1
ATOM 1409 C C . GLU B 2 25 ? -31.509 -29.544 3.197 1.00 31.09 100 GLU B C 1
ATOM 1410 O O . GLU B 2 25 ? -32.171 -30.013 2.263 1.00 29.98 100 GLU B O 1
ATOM 1416 N N . ASP B 2 26 ? -30.380 -30.100 3.623 1.00 32.19 101 ASP B N 1
ATOM 1417 C CA . ASP B 2 26 ? -29.861 -31.352 3.081 1.00 34.96 101 ASP B CA 1
ATOM 1418 C C . ASP B 2 26 ? -29.267 -32.210 4.195 1.00 29.50 101 ASP B C 1
ATOM 1419 O O . ASP B 2 26 ? -29.319 -31.860 5.383 1.00 28.04 101 ASP B O 1
#

Foldseek 3Di:
DDQPLQLLLLQLQLLQVVVPHGSVVADVDDHPPPDDCPDVNVLLSVLLNVLLVVLVVVDVVVYPLPDDPVCPVVSLVVVLCVLDVVHDDVNSVSVNSNVLSVVCNVCVVVVNNNCNVVSSVVNSVCCVPPVVVVCVVPPHSSVVSVVRD/DVVVVVVVVVVVVVVVVDPPDDDPD

Radius of gyration: 15.34 Å; Cα contacts (8 Å, |Δi|>4): 190; chains: 2; bounding box: 42×45×32 Å

Organism: Mus musculus (NCBI:txid10090)

B-factor: mean 21.53, std 9.49, range [7.79, 60.1]